Protein AF-A0A7X7KN77-F1 (afdb_monomer_lite)

Structure (mmCIF, N/CA/C/O backbone):
data_AF-A0A7X7KN77-F1
#
_entry.id   AF-A0A7X7KN77-F1
#
loop_
_atom_site.group_PDB
_atom_site.id
_atom_site.type_symbol
_atom_site.label_atom_id
_atom_site.label_alt_id
_atom_site.label_comp_id
_atom_site.label_asym_id
_atom_site.label_entity_id
_atom_site.label_seq_id
_atom_site.pdbx_PDB_ins_code
_atom_site.Cartn_x
_atom_site.Cartn_y
_atom_site.Cartn_z
_atom_site.occupancy
_atom_site.B_iso_or_equiv
_atom_site.auth_seq_id
_atom_site.auth_comp_id
_atom_site.auth_asym_id
_atom_site.auth_atom_id
_atom_site.pdbx_PDB_mod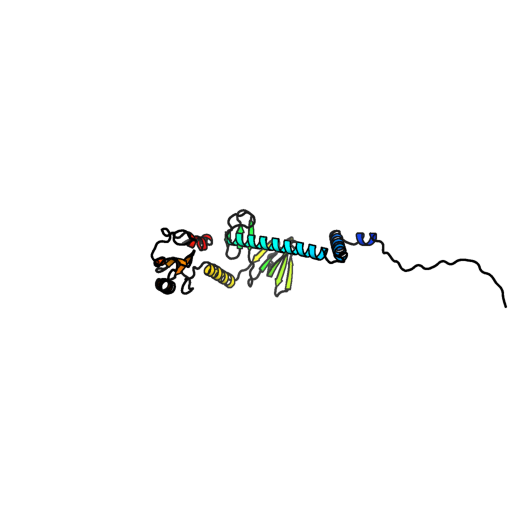el_num
ATOM 1 N N . MET A 1 1 ? 106.756 -1.615 -16.050 1.00 37.00 1 MET A N 1
ATOM 2 C CA . MET A 1 1 ? 107.136 -0.661 -17.110 1.00 37.00 1 MET A CA 1
ATOM 3 C C . MET A 1 1 ? 106.065 0.402 -17.181 1.00 37.00 1 MET A C 1
ATOM 5 O O . MET A 1 1 ? 104.907 0.064 -17.364 1.00 37.00 1 MET A O 1
ATOM 9 N N . ALA A 1 2 ? 106.474 1.634 -16.900 1.00 33.59 2 ALA A N 1
ATOM 10 C CA . ALA A 1 2 ? 105.649 2.830 -16.855 1.00 33.59 2 ALA A CA 1
ATOM 11 C C . ALA A 1 2 ? 105.108 3.244 -18.239 1.00 33.59 2 ALA A C 1
ATOM 13 O O . ALA A 1 2 ? 105.471 2.639 -19.246 1.00 33.59 2 ALA A O 1
ATOM 14 N N . TRP A 1 3 ? 104.377 4.365 -18.207 1.00 29.20 3 TRP A N 1
ATOM 15 C CA . TRP A 1 3 ? 103.927 5.262 -19.282 1.00 29.20 3 TRP A CA 1
ATOM 16 C C . TRP A 1 3 ? 102.464 5.073 -19.736 1.00 29.20 3 TRP A C 1
ATOM 18 O O . TRP A 1 3 ? 102.099 3.984 -20.147 1.00 29.20 3 TRP A O 1
ATOM 28 N N . LEU A 1 4 ? 101.575 6.077 -19.792 1.00 36.56 4 LEU A N 1
ATOM 29 C CA . LEU A 1 4 ? 101.423 7.394 -19.143 1.00 36.56 4 LEU A CA 1
ATOM 30 C C . LEU A 1 4 ? 100.133 8.061 -19.697 1.00 36.56 4 LEU A C 1
ATOM 32 O O . LEU A 1 4 ? 99.814 7.882 -20.866 1.00 36.56 4 LEU A O 1
ATOM 36 N N . PHE A 1 5 ? 99.493 8.884 -18.855 1.00 34.81 5 PHE A N 1
ATOM 37 C CA . PHE A 1 5 ? 98.587 10.021 -19.139 1.00 34.81 5 PHE A CA 1
ATOM 38 C C . PHE A 1 5 ? 97.126 9.817 -19.613 1.00 34.81 5 PHE A C 1
ATOM 40 O O . PHE A 1 5 ? 96.828 9.681 -20.793 1.00 34.81 5 PHE A O 1
ATOM 47 N N . ASP A 1 6 ? 96.209 9.918 -18.637 1.00 38.00 6 ASP A N 1
ATOM 48 C CA . ASP A 1 6 ? 95.211 11.000 -18.452 1.00 38.00 6 ASP A CA 1
ATOM 49 C C . ASP A 1 6 ? 94.732 11.805 -19.678 1.00 38.00 6 ASP A C 1
ATOM 51 O O . ASP A 1 6 ? 95.556 12.420 -20.351 1.00 38.00 6 ASP A O 1
ATOM 55 N N . ARG A 1 7 ? 93.397 11.975 -19.822 1.00 33.81 7 ARG A N 1
ATOM 56 C CA . ARG A 1 7 ? 92.700 13.284 -19.671 1.00 33.81 7 ARG A CA 1
ATOM 57 C C . ARG A 1 7 ? 91.165 13.193 -19.867 1.00 33.81 7 ARG A C 1
ATOM 59 O O . ARG A 1 7 ? 90.702 13.074 -20.991 1.00 33.81 7 ARG A O 1
ATOM 66 N N . TRP A 1 8 ? 90.420 13.417 -18.768 1.00 32.88 8 TRP A N 1
ATOM 67 C CA . TRP A 1 8 ? 89.060 14.020 -18.665 1.00 32.88 8 TRP A CA 1
ATOM 68 C C . TRP A 1 8 ? 87.870 13.209 -19.240 1.00 32.88 8 TRP A C 1
ATOM 70 O O . TRP A 1 8 ? 87.896 12.796 -20.383 1.00 32.88 8 TRP A O 1
ATOM 80 N N . LYS A 1 9 ? 86.722 12.977 -18.581 1.00 34.19 9 LYS A N 1
ATOM 81 C CA . LYS A 1 9 ? 85.958 13.706 -17.546 1.00 34.19 9 LYS A CA 1
ATOM 82 C C . LYS A 1 9 ? 84.867 12.734 -17.014 1.00 34.19 9 LYS A C 1
ATOM 84 O O . LYS A 1 9 ? 84.177 12.125 -17.824 1.00 34.19 9 LYS A O 1
ATOM 89 N N . LYS A 1 10 ? 84.662 12.608 -15.695 1.00 42.12 10 LYS A N 1
ATOM 90 C CA . LYS A 1 10 ? 83.375 12.156 -15.099 1.00 42.12 10 LYS A CA 1
ATOM 91 C C . LYS A 1 10 ? 82.563 13.406 -14.722 1.00 42.12 10 LYS A C 1
ATOM 93 O O . LYS A 1 10 ? 83.178 14.414 -14.368 1.00 42.12 10 LYS A O 1
ATOM 98 N N . PRO A 1 11 ? 81.225 13.379 -14.824 1.00 39.81 11 PRO A N 1
ATOM 99 C CA . PRO A 1 11 ? 80.391 13.131 -13.632 1.00 39.81 11 PRO A CA 1
ATOM 100 C C . PRO A 1 11 ? 79.219 12.169 -13.947 1.00 39.81 11 PRO A C 1
ATOM 102 O O . PRO A 1 11 ? 78.725 12.152 -15.063 1.00 39.81 11 PRO A O 1
ATOM 105 N N . ARG A 1 12 ? 78.895 11.177 -13.109 1.00 35.22 12 ARG A N 1
ATOM 106 C CA . ARG A 1 12 ? 78.210 11.194 -11.795 1.00 35.22 12 ARG A CA 1
ATOM 107 C C . ARG A 1 12 ? 76.695 10.963 -11.967 1.00 35.22 12 ARG A C 1
ATOM 109 O O . ARG A 1 12 ? 76.025 11.762 -12.599 1.00 35.22 12 ARG A O 1
ATOM 116 N N . GLU A 1 13 ? 76.265 9.820 -11.429 1.00 46.78 13 GLU A N 1
ATOM 117 C CA . GLU A 1 13 ? 74.949 9.444 -10.877 1.00 46.78 13 GLU A CA 1
ATOM 118 C C . GLU A 1 13 ? 73.700 10.165 -11.411 1.00 46.78 13 GLU A C 1
ATOM 120 O O . GLU A 1 13 ? 73.467 11.331 -11.110 1.00 46.78 13 GLU A O 1
ATOM 125 N N . ALA A 1 14 ? 72.824 9.408 -12.079 1.00 34.56 14 ALA A N 1
ATOM 126 C CA . ALA A 1 14 ? 71.401 9.720 -12.162 1.00 34.56 14 ALA A CA 1
ATOM 127 C C . ALA A 1 14 ? 70.627 8.562 -11.518 1.00 34.56 14 ALA A C 1
ATOM 129 O O . ALA A 1 14 ? 70.593 7.451 -12.048 1.00 34.56 14 ALA A O 1
ATOM 130 N N . GLY A 1 15 ? 70.081 8.827 -10.330 1.00 34.38 15 GLY A N 1
ATOM 131 C CA . GLY A 1 15 ? 69.060 7.996 -9.712 1.00 34.38 15 GLY A CA 1
ATOM 132 C C . GLY A 1 15 ? 67.776 8.029 -10.538 1.00 34.38 15 GLY A C 1
ATOM 133 O O . GLY A 1 15 ? 67.456 9.029 -11.178 1.00 34.38 15 GLY A O 1
ATOM 134 N N . LEU A 1 16 ? 67.062 6.909 -10.520 1.00 36.31 16 LEU A N 1
ATOM 135 C CA . LEU A 1 16 ? 65.734 6.752 -11.096 1.00 36.31 16 LEU A CA 1
ATOM 136 C C . LEU A 1 16 ? 64.728 7.563 -10.268 1.00 36.31 16 LEU A C 1
ATOM 138 O O . LEU A 1 16 ? 64.146 7.058 -9.313 1.00 36.31 16 LEU A O 1
ATOM 142 N N . GLY A 1 17 ? 64.569 8.837 -10.614 1.00 43.59 17 GLY A N 1
ATOM 143 C CA . GLY A 1 17 ? 63.339 9.583 -10.386 1.00 43.59 17 GLY A CA 1
ATOM 144 C C . GLY A 1 17 ? 62.584 9.611 -11.705 1.00 43.59 17 GLY A C 1
ATOM 145 O O . GLY A 1 17 ? 62.929 10.392 -12.587 1.00 43.59 17 GLY A O 1
ATOM 146 N N . GLU A 1 18 ? 61.613 8.719 -11.872 1.00 38.59 18 GLU A N 1
ATOM 147 C CA . GLU A 1 18 ? 60.711 8.743 -13.022 1.00 38.59 18 GLU A CA 1
ATOM 148 C C . GLU A 1 18 ? 59.384 9.354 -12.558 1.00 38.59 18 GLU A C 1
ATOM 150 O O . GLU A 1 18 ? 58.452 8.666 -12.150 1.00 38.59 18 GLU A O 1
ATOM 155 N N . GLU A 1 19 ? 59.333 10.687 -12.555 1.00 46.34 19 GLU A N 1
ATOM 156 C CA . GLU A 1 19 ? 58.078 11.433 -12.527 1.00 46.34 19 GLU A CA 1
ATOM 157 C C . GLU A 1 19 ? 57.385 11.226 -13.879 1.00 46.34 19 GLU A C 1
ATOM 159 O O . GLU A 1 19 ? 57.775 11.792 -14.902 1.00 46.34 19 GLU A O 1
ATOM 164 N N . THR A 1 20 ? 56.356 10.380 -13.916 1.00 41.91 20 THR A N 1
ATOM 165 C CA . THR A 1 20 ? 55.447 10.329 -15.066 1.00 41.91 20 THR A CA 1
ATOM 166 C C . THR A 1 20 ? 54.684 11.652 -15.170 1.00 41.91 20 THR A C 1
ATOM 168 O O . THR A 1 20 ? 54.076 12.063 -14.181 1.00 41.91 20 THR A O 1
ATOM 171 N N . PRO A 1 21 ? 54.648 12.310 -16.341 1.00 43.12 21 PRO A N 1
ATOM 172 C CA . PRO A 1 21 ? 54.032 13.620 -16.466 1.00 43.12 21 PRO A CA 1
ATOM 173 C C . PRO A 1 21 ? 52.498 13.490 -16.453 1.00 43.12 21 PRO A C 1
ATOM 175 O O . PRO A 1 21 ? 51.908 12.697 -17.193 1.00 43.12 21 PRO A O 1
ATOM 178 N N . GLU A 1 22 ? 51.843 14.335 -15.656 1.00 50.25 22 GLU A N 1
ATOM 179 C CA . GLU A 1 22 ? 50.387 14.402 -15.456 1.00 50.25 22 GLU A CA 1
ATOM 180 C C . GLU A 1 22 ? 49.476 14.609 -16.699 1.00 50.25 22 GLU A C 1
ATOM 182 O O . GLU A 1 22 ? 48.318 14.188 -16.636 1.00 50.25 22 GLU A O 1
ATOM 187 N N . PRO A 1 23 ? 49.886 15.174 -17.861 1.00 49.12 23 PRO A N 1
ATOM 188 C CA . PRO A 1 23 ? 48.928 15.557 -18.904 1.00 49.12 23 PRO A CA 1
ATOM 189 C C . PRO A 1 23 ? 48.456 14.406 -19.814 1.00 49.12 23 PRO A C 1
ATOM 191 O O . PRO A 1 23 ? 47.700 14.649 -20.756 1.00 49.12 23 PRO A O 1
ATOM 194 N N . LEU A 1 24 ? 48.888 13.161 -19.576 1.00 47.41 24 LEU A N 1
ATOM 195 C CA . LEU A 1 24 ? 48.435 11.987 -20.342 1.00 47.41 24 LEU A CA 1
ATOM 196 C C . LEU A 1 24 ? 47.264 11.239 -19.682 1.00 47.41 24 LEU A C 1
ATOM 198 O O . LEU A 1 24 ? 46.484 10.604 -20.391 1.00 47.41 24 LEU A O 1
ATOM 202 N N . ARG A 1 25 ? 47.081 11.348 -18.358 1.00 50.94 25 ARG A N 1
ATOM 203 C CA . ARG A 1 25 ? 45.941 10.728 -17.649 1.00 50.94 25 ARG A CA 1
ATOM 204 C C . ARG A 1 25 ? 44.617 11.457 -17.913 1.00 50.94 25 ARG A C 1
ATOM 206 O O . ARG A 1 25 ? 43.581 10.810 -18.032 1.00 50.94 25 ARG A O 1
ATOM 213 N N . SER A 1 26 ? 44.657 12.777 -18.106 1.00 53.94 26 SER A N 1
ATOM 214 C CA . SER A 1 26 ? 43.479 13.635 -18.325 1.00 53.94 26 SE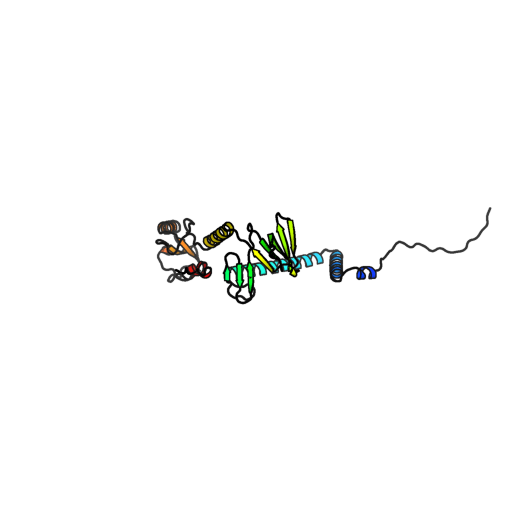R A CA 1
ATOM 215 C C . SER A 1 26 ? 42.845 13.539 -19.721 1.00 53.94 26 SER A C 1
ATOM 217 O O . SER A 1 26 ? 41.819 14.161 -19.972 1.00 53.94 26 SER A O 1
ATOM 219 N N . LYS A 1 27 ? 43.425 12.773 -20.655 1.00 57.22 27 LYS A N 1
ATOM 220 C CA . LYS A 1 27 ? 42.881 12.608 -22.020 1.00 57.22 27 LYS A CA 1
ATOM 221 C C . LYS A 1 27 ? 42.183 11.271 -22.273 1.00 57.22 27 LYS A C 1
ATOM 223 O O . LYS A 1 27 ? 41.617 11.096 -23.347 1.00 57.22 27 LYS A O 1
ATOM 228 N N . LEU A 1 28 ? 42.234 10.332 -21.326 1.00 61.88 28 LEU A N 1
ATOM 229 C CA . LEU A 1 28 ? 41.722 8.964 -21.506 1.00 61.88 28 LEU A CA 1
ATOM 230 C C . LEU A 1 28 ? 40.429 8.671 -20.733 1.00 61.88 28 LEU A C 1
ATOM 232 O O . LEU A 1 28 ? 39.739 7.708 -21.055 1.00 61.88 28 LEU A O 1
ATOM 236 N N . LEU A 1 29 ? 40.100 9.487 -19.734 1.00 60.88 29 LEU A N 1
ATOM 237 C CA . LEU A 1 29 ? 38.934 9.303 -18.870 1.00 60.88 29 LEU A CA 1
ATOM 238 C C . LEU A 1 29 ? 37.792 10.228 -19.310 1.00 60.88 29 LEU A C 1
ATOM 240 O O . LEU A 1 29 ? 38.051 11.383 -19.652 1.00 60.88 29 LEU A O 1
ATOM 244 N N . GLN A 1 30 ? 36.548 9.741 -19.288 1.00 74.81 30 GLN A N 1
ATOM 245 C CA . GLN A 1 30 ? 35.358 10.595 -19.438 1.00 74.81 30 GLN A CA 1
ATOM 246 C C . GLN A 1 30 ? 35.255 11.576 -18.258 1.00 74.81 30 GLN A C 1
ATOM 248 O O . GLN A 1 30 ? 35.761 11.272 -17.182 1.00 74.81 30 GLN A O 1
ATOM 253 N N . GLU A 1 31 ? 34.606 12.732 -18.437 1.00 74.31 31 GLU A N 1
ATOM 254 C CA . GLU A 1 31 ? 34.530 13.802 -17.417 1.00 74.31 31 GLU A CA 1
ATOM 255 C C . GLU A 1 31 ? 34.076 13.279 -16.041 1.00 74.31 31 GLU A C 1
ATOM 257 O O . GLU A 1 31 ? 34.756 13.504 -15.046 1.00 74.31 31 GLU A O 1
ATOM 262 N N . GLU A 1 32 ? 33.035 12.445 -15.999 1.00 68.62 32 GLU A N 1
ATOM 263 C CA . GLU A 1 32 ? 32.534 11.816 -14.764 1.00 68.62 32 GLU A CA 1
ATOM 264 C C . GLU A 1 32 ? 33.573 10.885 -14.097 1.00 68.62 32 GLU A C 1
ATOM 266 O O . GLU A 1 32 ? 33.671 10.789 -12.876 1.00 68.62 32 GLU A O 1
ATOM 271 N N . GLN A 1 33 ? 34.419 10.217 -14.889 1.00 67.81 33 GLN A N 1
ATOM 272 C CA . GLN A 1 33 ? 35.503 9.371 -14.375 1.00 67.81 33 GLN A CA 1
ATOM 273 C C . GLN A 1 33 ? 36.697 10.195 -13.877 1.00 67.81 33 GLN A C 1
ATOM 275 O O . GLN A 1 33 ? 37.426 9.738 -13.000 1.00 67.81 33 GLN A O 1
ATOM 280 N N . GLN A 1 34 ? 36.906 11.394 -14.426 1.00 76.12 34 GLN A N 1
ATOM 281 C CA . GLN A 1 34 ? 37.927 12.327 -13.947 1.00 76.12 34 GLN A CA 1
ATOM 282 C C . GLN A 1 34 ? 37.516 12.958 -12.621 1.00 76.12 34 GLN A C 1
ATOM 284 O O . GLN A 1 34 ? 38.350 13.058 -11.726 1.00 76.12 34 GLN A O 1
ATOM 289 N N . GLU A 1 35 ? 36.243 13.323 -12.477 1.00 75.75 35 GLU A N 1
ATOM 290 C CA . GLU A 1 35 ? 35.687 13.821 -11.217 1.00 75.75 35 GLU A CA 1
ATOM 291 C C . GLU A 1 35 ? 35.785 12.763 -10.112 1.00 75.75 35 GLU A C 1
ATOM 293 O O . GLU A 1 35 ? 36.280 13.056 -9.025 1.00 75.75 35 GLU A O 1
ATOM 298 N N . ASN A 1 36 ? 35.425 11.509 -10.411 1.00 74.56 36 ASN A N 1
ATOM 299 C CA . ASN A 1 36 ? 35.570 10.403 -9.460 1.00 74.56 36 ASN A CA 1
ATOM 300 C C . ASN A 1 36 ? 37.036 10.153 -9.074 1.00 74.56 36 ASN A C 1
ATOM 302 O O . ASN A 1 36 ? 37.337 10.009 -7.895 1.00 74.56 36 ASN A O 1
ATOM 306 N N . LEU A 1 37 ? 37.966 10.177 -10.038 1.00 73.62 37 LEU A N 1
ATOM 307 C CA . LEU A 1 37 ? 39.398 10.035 -9.753 1.00 73.62 37 LEU A CA 1
ATOM 308 C C . LEU A 1 37 ? 39.918 11.173 -8.860 1.00 73.62 37 LEU A C 1
ATOM 310 O O . LEU A 1 37 ? 40.726 10.935 -7.968 1.00 73.62 37 LEU A O 1
ATOM 314 N N . GLN A 1 38 ? 39.474 12.410 -9.096 1.00 73.94 38 GLN A N 1
ATOM 315 C CA . GLN A 1 38 ? 39.854 13.558 -8.271 1.00 73.94 38 GLN A CA 1
ATOM 316 C C . GLN A 1 38 ? 39.308 13.438 -6.849 1.00 73.94 38 GLN A C 1
ATOM 318 O O . GLN A 1 38 ? 40.029 13.748 -5.904 1.00 73.94 38 GLN A O 1
ATOM 323 N N . LEU A 1 39 ? 38.072 12.960 -6.689 1.00 70.12 39 LEU A N 1
ATOM 324 C CA . LEU A 1 39 ? 37.483 12.669 -5.382 1.00 70.12 39 LEU A CA 1
ATOM 325 C C . LEU A 1 39 ? 38.254 11.560 -4.656 1.00 70.12 39 LEU A C 1
ATOM 327 O O . LEU A 1 39 ? 38.575 11.721 -3.481 1.00 70.12 39 LEU A O 1
ATOM 331 N N . ASP A 1 40 ? 38.616 10.485 -5.355 1.00 69.94 40 ASP A N 1
ATOM 332 C CA . ASP A 1 40 ? 39.386 9.375 -4.789 1.00 69.94 40 ASP A CA 1
ATOM 333 C C . ASP A 1 40 ? 40.794 9.818 -4.362 1.00 69.94 40 ASP A C 1
ATOM 335 O O . ASP A 1 40 ? 41.231 9.503 -3.257 1.00 69.94 40 ASP A O 1
ATOM 339 N N . ILE A 1 41 ? 41.497 10.601 -5.191 1.00 71.81 41 ILE A N 1
ATOM 340 C CA . ILE A 1 41 ? 42.804 11.186 -4.841 1.00 71.81 41 ILE A CA 1
ATOM 341 C C . ILE A 1 41 ? 42.662 12.112 -3.628 1.00 71.81 41 ILE A C 1
ATOM 343 O O . ILE A 1 41 ? 43.431 12.008 -2.677 1.00 71.81 41 ILE A O 1
ATOM 347 N N . PHE A 1 42 ? 41.637 12.965 -3.617 1.00 69.12 42 PHE A N 1
ATOM 348 C CA . PHE A 1 42 ? 41.370 13.896 -2.523 1.00 69.12 42 PHE A CA 1
ATOM 349 C C . PHE A 1 42 ? 41.087 13.197 -1.181 1.00 69.12 42 PHE A C 1
ATOM 351 O O . PHE A 1 42 ? 41.428 13.735 -0.125 1.00 69.12 42 PHE A O 1
ATOM 358 N N . VAL A 1 43 ? 40.470 12.012 -1.211 1.00 67.12 43 VAL A N 1
ATOM 359 C CA . VAL A 1 43 ? 40.233 11.173 -0.026 1.00 67.12 43 VAL A CA 1
ATOM 360 C C . VAL A 1 43 ? 41.508 10.439 0.401 1.00 67.12 43 VAL A C 1
ATOM 362 O O . VAL A 1 43 ? 41.793 10.376 1.592 1.00 67.12 43 VAL A O 1
ATOM 365 N N . LEU A 1 44 ? 42.300 9.923 -0.544 1.00 67.19 44 LEU A N 1
ATOM 366 C CA . LEU A 1 44 ? 43.539 9.185 -0.256 1.00 67.19 44 LEU A CA 1
ATOM 367 C C . LEU A 1 44 ? 44.694 10.074 0.243 1.00 67.19 44 LEU A C 1
ATOM 369 O O . LEU A 1 44 ? 45.591 9.573 0.916 1.00 67.19 44 LEU A O 1
ATOM 373 N N . GLU A 1 45 ? 44.676 11.377 -0.052 1.00 71.44 45 GLU A N 1
ATOM 374 C CA . GLU A 1 45 ? 45.634 12.372 0.465 1.00 71.44 45 GLU A CA 1
ATOM 375 C C . GLU A 1 45 ? 45.379 12.782 1.936 1.00 71.44 45 GLU A C 1
ATOM 377 O O . GLU A 1 45 ? 46.095 13.620 2.489 1.00 71.44 45 GLU A O 1
ATOM 382 N N . ASP A 1 46 ? 44.354 12.230 2.592 1.00 70.31 46 ASP A N 1
ATOM 383 C CA . ASP A 1 46 ? 44.010 12.523 3.988 1.00 70.31 46 ASP A CA 1
ATOM 384 C C . ASP A 1 46 ? 44.828 11.668 4.977 1.00 70.31 46 ASP A C 1
ATOM 386 O O . ASP A 1 46 ? 44.357 10.646 5.470 1.00 70.31 46 ASP A O 1
ATOM 390 N N . GLU A 1 47 ? 46.054 12.100 5.303 1.00 64.75 47 GLU A N 1
ATOM 391 C CA . GLU A 1 47 ? 46.968 11.368 6.209 1.00 64.75 47 GLU A CA 1
ATOM 392 C C . GLU A 1 47 ? 46.396 11.100 7.622 1.00 64.75 47 GLU A C 1
ATOM 394 O O . GLU A 1 47 ? 46.764 10.107 8.248 1.00 64.75 47 GLU A O 1
ATOM 399 N N . ASP A 1 48 ? 45.471 11.937 8.114 1.00 71.69 48 ASP A N 1
ATOM 400 C CA . ASP A 1 48 ? 44.893 11.841 9.468 1.00 71.69 48 ASP A CA 1
ATOM 401 C C . ASP A 1 48 ? 43.467 11.235 9.503 1.00 71.69 48 ASP A C 1
ATOM 403 O O . ASP A 1 48 ? 42.853 11.153 10.572 1.00 71.69 48 ASP A O 1
ATOM 407 N N . GLY A 1 49 ? 42.883 10.863 8.353 1.00 69.25 49 GLY A N 1
ATOM 408 C CA . GLY A 1 49 ? 41.509 10.327 8.244 1.00 69.25 49 GLY A CA 1
ATOM 409 C C . GLY A 1 49 ? 40.391 11.296 8.679 1.00 69.25 49 GLY A C 1
ATOM 410 O O . GLY A 1 49 ? 39.225 10.920 8.842 1.00 69.25 49 GLY A O 1
ATOM 411 N N . SER A 1 50 ? 40.733 12.564 8.917 1.00 75.25 50 SER A N 1
ATOM 412 C CA . SER A 1 50 ? 39.828 13.589 9.444 1.00 75.25 50 SER A CA 1
ATOM 413 C C . SER A 1 50 ? 38.776 14.048 8.427 1.00 75.25 50 SER A C 1
ATOM 415 O O . SER A 1 50 ? 37.677 14.472 8.803 1.00 75.25 50 SER A O 1
ATOM 417 N N . ARG A 1 51 ? 39.097 13.983 7.134 1.00 68.31 51 ARG A N 1
ATOM 418 C CA . ARG A 1 51 ? 38.225 14.329 6.008 1.00 68.31 51 ARG A CA 1
ATOM 419 C C . ARG A 1 51 ? 37.337 13.154 5.644 1.00 68.31 51 ARG A C 1
ATOM 421 O O . ARG A 1 51 ? 36.144 13.380 5.449 1.00 68.31 51 ARG A O 1
ATOM 428 N N . GLU A 1 52 ? 37.862 11.930 5.664 1.00 71.06 52 GLU A N 1
ATOM 429 C CA . GLU A 1 52 ? 37.049 10.715 5.524 1.00 71.06 52 GLU A CA 1
ATOM 430 C C . GLU A 1 52 ? 35.954 10.674 6.604 1.00 71.06 52 GLU A C 1
ATOM 432 O O . GLU A 1 52 ? 34.772 10.537 6.290 1.00 71.06 52 GLU A O 1
ATOM 437 N N . GLN A 1 53 ? 36.300 10.953 7.868 1.00 74.50 53 GLN A N 1
ATOM 438 C CA . GLN A 1 53 ? 35.319 11.058 8.957 1.00 74.50 53 GLN A CA 1
ATOM 439 C C . GLN A 1 53 ? 34.297 12.187 8.755 1.00 74.50 53 GLN A C 1
ATOM 441 O O . GLN A 1 53 ? 33.128 12.038 9.117 1.00 74.50 53 GLN A O 1
ATOM 446 N N . ARG A 1 54 ? 34.700 13.332 8.185 1.00 76.94 54 ARG A N 1
ATOM 447 C CA . ARG A 1 54 ? 33.763 14.425 7.868 1.00 76.94 54 ARG A CA 1
ATOM 448 C C . ARG A 1 54 ? 32.800 14.033 6.752 1.00 76.94 54 ARG A C 1
ATOM 450 O O . ARG A 1 54 ? 31.613 14.312 6.890 1.00 76.94 54 ARG A O 1
ATOM 457 N N . LEU A 1 55 ? 33.283 13.389 5.691 1.00 75.44 55 LEU A N 1
ATOM 458 C CA . LEU A 1 55 ? 32.457 12.904 4.583 1.00 75.44 55 LEU A CA 1
ATOM 459 C C . LEU A 1 55 ? 31.498 11.808 5.047 1.00 75.44 55 LEU A C 1
ATOM 461 O O . LEU A 1 55 ? 30.307 11.901 4.766 1.00 75.44 55 LEU A O 1
ATOM 465 N N . ALA A 1 56 ? 31.975 10.853 5.847 1.00 75.56 56 ALA A N 1
ATOM 466 C CA . ALA A 1 56 ? 31.132 9.841 6.476 1.00 75.56 56 ALA A CA 1
ATOM 467 C C . ALA A 1 56 ? 30.029 10.485 7.329 1.00 75.56 56 ALA A C 1
ATOM 469 O O . ALA A 1 56 ? 28.864 10.120 7.214 1.00 75.56 56 ALA A O 1
ATOM 470 N N . ARG A 1 57 ? 30.355 11.520 8.114 1.00 80.94 57 ARG A N 1
ATOM 471 C CA . ARG A 1 57 ? 29.370 12.247 8.930 1.00 80.94 57 ARG A CA 1
ATOM 472 C C . ARG A 1 57 ? 28.349 13.025 8.097 1.00 80.94 57 ARG A C 1
ATOM 474 O O . ARG A 1 57 ? 27.193 13.136 8.501 1.00 80.94 57 ARG A O 1
ATOM 481 N N . VAL A 1 58 ? 28.762 13.596 6.964 1.00 84.12 58 VAL A N 1
ATOM 482 C CA . VAL A 1 58 ? 27.845 14.263 6.025 1.00 84.12 58 VAL A CA 1
ATOM 483 C C . VAL A 1 58 ? 26.930 13.232 5.371 1.00 84.12 58 VAL A C 1
ATOM 485 O O . VAL A 1 58 ? 25.717 13.420 5.401 1.00 84.12 58 VAL A O 1
ATOM 488 N N . ALA A 1 59 ? 27.477 12.113 4.892 1.00 79.31 59 ALA A N 1
ATOM 489 C CA . ALA A 1 59 ? 26.707 11.016 4.318 1.00 79.31 59 ALA A CA 1
ATOM 490 C C . ALA A 1 59 ? 25.711 10.424 5.330 1.00 79.31 59 ALA A C 1
ATOM 492 O O . ALA A 1 59 ? 24.536 10.264 5.014 1.00 79.31 59 ALA A O 1
ATOM 493 N N . GLU A 1 60 ? 26.125 10.178 6.577 1.00 81.69 60 GLU A N 1
ATOM 494 C CA . GLU A 1 60 ? 25.230 9.734 7.655 1.00 81.69 60 GLU A CA 1
ATOM 495 C C . GLU A 1 60 ? 24.095 10.731 7.901 1.00 81.69 60 GLU A C 1
ATOM 497 O O . GLU A 1 60 ? 22.942 10.332 8.067 1.00 81.69 60 GLU A O 1
ATOM 502 N N . LYS A 1 61 ? 24.399 12.033 7.897 1.00 85.62 61 LYS A N 1
ATOM 503 C CA . LYS A 1 61 ? 23.394 13.082 8.079 1.00 85.62 61 LYS A CA 1
ATOM 504 C C . LYS A 1 61 ? 22.414 13.144 6.905 1.00 85.62 61 LYS A C 1
ATOM 506 O O . LYS A 1 61 ? 21.221 13.337 7.125 1.00 85.62 61 LYS A O 1
ATOM 511 N N . GLU A 1 62 ? 22.887 12.964 5.676 1.00 85.19 62 GLU A N 1
ATOM 512 C CA . GLU A 1 62 ? 22.031 12.892 4.489 1.00 85.19 62 GLU A CA 1
ATOM 513 C C . GLU A 1 62 ? 21.145 11.645 4.503 1.00 85.19 62 GLU A C 1
ATOM 515 O O . GLU A 1 62 ? 19.948 11.745 4.239 1.00 85.19 62 GLU A O 1
ATOM 520 N N . VAL A 1 63 ? 21.689 10.492 4.902 1.00 81.88 63 VAL A N 1
ATOM 521 C CA . VAL A 1 63 ? 20.923 9.252 5.084 1.00 81.88 63 VAL A CA 1
ATOM 522 C C . VAL A 1 63 ? 19.852 9.431 6.158 1.00 81.88 63 VAL A C 1
ATOM 524 O O . VAL A 1 63 ? 18.701 9.056 5.936 1.00 81.88 63 VAL A O 1
ATOM 527 N N . GLN A 1 64 ? 20.191 10.044 7.296 1.00 84.00 64 GLN A N 1
ATOM 528 C CA . GLN A 1 64 ? 19.222 10.355 8.349 1.00 84.00 64 GLN A CA 1
ATOM 529 C C . GLN A 1 64 ? 18.128 11.299 7.842 1.00 84.00 64 GLN A C 1
ATOM 531 O O . GLN A 1 64 ? 16.949 11.006 8.022 1.00 84.00 64 GLN A O 1
ATOM 536 N N . SER A 1 65 ? 18.489 12.375 7.139 1.00 83.00 65 SER A N 1
ATOM 537 C CA . SER A 1 65 ? 17.519 13.314 6.562 1.00 83.00 65 SER A CA 1
ATOM 538 C C . SER A 1 65 ? 16.597 12.637 5.543 1.00 83.00 65 SER A C 1
ATOM 540 O O . SER A 1 65 ? 15.383 12.835 5.569 1.00 83.00 65 SER A O 1
ATOM 542 N N . ALA A 1 66 ? 17.147 11.800 4.661 1.00 80.06 66 ALA A N 1
ATOM 543 C CA . ALA A 1 66 ? 16.372 11.052 3.678 1.00 80.06 66 ALA A CA 1
ATOM 544 C C . ALA A 1 66 ? 15.446 10.018 4.342 1.00 80.06 66 ALA A C 1
ATOM 546 O O . ALA A 1 66 ? 14.310 9.818 3.895 1.00 80.06 66 ALA A O 1
ATOM 547 N N . ALA A 1 67 ? 15.900 9.383 5.425 1.00 80.62 67 ALA A N 1
ATOM 548 C CA . ALA A 1 67 ? 15.092 8.465 6.219 1.00 80.62 67 ALA A CA 1
ATOM 549 C C . ALA A 1 67 ? 13.943 9.200 6.924 1.00 80.62 67 ALA A C 1
ATOM 551 O O . ALA A 1 67 ? 12.795 8.761 6.836 1.00 80.62 67 ALA A O 1
ATOM 552 N N . GLU A 1 68 ? 14.213 10.343 7.555 1.00 83.44 68 GLU A N 1
ATOM 553 C CA . GLU A 1 68 ? 13.189 11.188 8.174 1.00 83.44 68 GLU A CA 1
ATOM 554 C C . GLU A 1 68 ? 12.132 11.630 7.161 1.00 83.44 68 GLU A C 1
ATOM 556 O O . GLU A 1 68 ? 10.933 11.527 7.427 1.00 83.44 68 GLU A O 1
ATOM 561 N N . ASP A 1 69 ? 12.547 12.072 5.976 1.00 83.31 69 ASP A N 1
ATOM 562 C CA . ASP A 1 69 ? 11.618 12.495 4.930 1.00 83.31 69 ASP A CA 1
ATOM 563 C C . ASP A 1 69 ? 10.812 11.329 4.360 1.00 83.31 69 ASP A C 1
ATOM 565 O O . ASP A 1 69 ? 9.624 11.480 4.061 1.00 83.31 69 ASP A O 1
ATOM 569 N N . SER A 1 70 ? 11.405 10.140 4.276 1.00 80.94 70 SER A N 1
ATOM 570 C CA . SER A 1 70 ? 10.684 8.920 3.906 1.00 80.94 70 SER A CA 1
ATOM 571 C C . SER A 1 70 ? 9.630 8.558 4.956 1.00 80.94 70 SER A C 1
ATOM 573 O O . SER A 1 70 ? 8.488 8.257 4.607 1.00 80.94 70 SER A O 1
ATOM 575 N N . ILE A 1 71 ? 9.960 8.670 6.247 1.00 80.69 71 ILE A N 1
ATOM 576 C CA . ILE A 1 71 ? 9.019 8.430 7.351 1.00 80.69 71 ILE A CA 1
ATOM 577 C C . ILE A 1 71 ? 7.877 9.451 7.324 1.00 80.69 71 ILE A C 1
ATOM 579 O O . ILE A 1 71 ? 6.713 9.064 7.450 1.00 80.69 71 ILE A O 1
ATOM 583 N N . LYS A 1 72 ? 8.178 10.739 7.110 1.00 78.19 72 LYS A N 1
ATOM 584 C CA . LYS A 1 72 ? 7.156 11.789 6.966 1.00 78.19 72 LYS A CA 1
ATOM 585 C C . LYS A 1 72 ? 6.209 11.468 5.814 1.00 78.19 72 LYS A C 1
ATOM 587 O O . LYS A 1 72 ? 4.996 11.489 6.007 1.00 78.19 72 LYS A O 1
ATOM 592 N N . LYS A 1 73 ? 6.736 11.101 4.641 1.00 81.62 73 LYS A N 1
ATOM 593 C CA . LYS A 1 73 ? 5.918 10.718 3.477 1.00 81.62 73 LYS A CA 1
ATOM 594 C C . LYS A 1 73 ? 5.019 9.522 3.784 1.00 81.62 73 LYS A C 1
ATOM 596 O O . LYS A 1 73 ? 3.825 9.584 3.507 1.00 81.62 73 LYS A O 1
ATOM 601 N N . LEU A 1 74 ? 5.551 8.480 4.425 1.00 79.12 74 LEU A N 1
ATOM 602 C CA . LEU A 1 74 ? 4.758 7.322 4.852 1.00 79.12 74 LEU A CA 1
ATOM 603 C C . LEU A 1 74 ? 3.650 7.712 5.836 1.00 79.12 74 LEU A C 1
ATOM 605 O O . LEU A 1 74 ? 2.547 7.175 5.764 1.00 79.12 74 LEU A O 1
ATOM 609 N N . HIS A 1 75 ? 3.915 8.645 6.750 1.00 72.06 75 HIS A N 1
ATOM 610 C CA . HIS A 1 75 ? 2.910 9.135 7.689 1.00 72.06 75 HIS A CA 1
ATOM 611 C C . HIS A 1 75 ? 1.785 9.904 6.981 1.00 72.06 75 HIS A C 1
ATOM 613 O O . HIS A 1 75 ? 0.612 9.652 7.246 1.00 72.06 75 HIS A O 1
ATOM 619 N N . VAL A 1 76 ? 2.133 10.771 6.027 1.00 74.25 76 VAL A N 1
ATOM 620 C CA . VAL A 1 76 ? 1.172 11.528 5.208 1.00 74.25 76 VAL A CA 1
ATOM 621 C C . VAL A 1 76 ? 0.300 10.582 4.369 1.00 74.25 76 VAL A C 1
ATOM 623 O O . VAL A 1 76 ? -0.920 10.737 4.340 1.00 74.25 76 VAL A O 1
ATOM 626 N N . ILE A 1 77 ? 0.889 9.531 3.786 1.00 76.25 77 ILE A N 1
ATOM 627 C CA . ILE A 1 77 ? 0.143 8.491 3.057 1.00 76.25 77 ILE A CA 1
ATOM 628 C C . ILE A 1 77 ? -0.802 7.726 3.995 1.00 76.25 77 ILE A C 1
ATOM 630 O O . ILE A 1 77 ? -1.962 7.510 3.646 1.00 76.25 77 ILE A O 1
ATOM 634 N N . LYS A 1 78 ? -0.354 7.365 5.210 1.00 71.06 78 LYS A N 1
ATOM 635 C CA . LYS A 1 78 ? -1.206 6.722 6.233 1.00 71.06 78 LYS A CA 1
ATOM 636 C C . LYS A 1 78 ? -2.391 7.593 6.654 1.00 71.06 78 LYS A C 1
ATOM 638 O O . LYS A 1 78 ? -3.426 7.055 7.023 1.00 71.06 78 LYS A O 1
ATOM 643 N N . MET A 1 79 ? -2.252 8.915 6.578 1.00 69.56 79 MET A N 1
ATOM 644 C CA . MET A 1 79 ? -3.339 9.873 6.802 1.00 69.56 79 MET A CA 1
ATOM 645 C C . MET A 1 79 ? -4.257 10.057 5.579 1.00 69.56 79 MET A C 1
ATOM 647 O O . MET A 1 79 ? -5.136 10.915 5.609 1.00 69.56 79 MET A O 1
ATOM 651 N N . GLY A 1 80 ? -4.052 9.303 4.491 1.00 76.38 80 GLY A N 1
ATOM 652 C CA . GLY A 1 80 ? -4.849 9.410 3.265 1.00 76.38 80 GLY A CA 1
ATOM 653 C C . GLY A 1 80 ? -4.539 10.662 2.440 1.00 76.38 80 GLY A C 1
ATOM 654 O O . GLY A 1 80 ? -5.397 11.157 1.709 1.00 76.38 80 GLY A O 1
ATOM 655 N N . ARG A 1 81 ? -3.330 11.223 2.572 1.00 80.50 81 ARG A N 1
ATOM 656 C CA . ARG A 1 81 ? -2.920 12.472 1.917 1.00 80.50 81 ARG A CA 1
ATOM 657 C C . ARG A 1 81 ? -1.743 12.241 0.975 1.00 80.50 81 ARG A C 1
ATOM 659 O O . ARG A 1 81 ? -0.883 11.398 1.215 1.00 80.50 81 ARG A O 1
ATOM 666 N N . CYS A 1 82 ? -1.700 13.000 -0.113 1.00 84.31 82 CYS A N 1
ATOM 667 C CA . CYS A 1 82 ? -0.644 12.903 -1.107 1.00 84.31 82 CYS A CA 1
ATOM 668 C C . CYS A 1 82 ? 0.664 13.480 -0.543 1.00 84.31 82 CYS A C 1
ATOM 670 O O . CYS A 1 82 ? 0.664 14.632 -0.102 1.00 84.31 82 CYS A O 1
ATOM 672 N N . PRO A 1 83 ? 1.795 12.755 -0.622 1.00 88.12 83 PRO A N 1
ATOM 673 C CA . PRO A 1 83 ? 3.080 13.241 -0.118 1.00 88.12 83 PRO A CA 1
ATOM 674 C C . PRO A 1 83 ? 3.650 14.420 -0.923 1.00 88.12 83 PRO A C 1
ATOM 676 O O . PRO A 1 83 ? 4.583 15.068 -0.462 1.00 88.12 83 PRO A O 1
ATOM 679 N N . VAL A 1 84 ? 3.122 14.679 -2.126 1.00 87.75 84 VAL A N 1
ATOM 680 C CA . VAL A 1 84 ? 3.592 15.748 -3.021 1.00 87.75 84 VAL A CA 1
ATOM 681 C C . VAL A 1 84 ? 2.743 17.011 -2.888 1.00 87.75 84 VAL A C 1
ATOM 683 O O . VAL A 1 84 ? 3.289 18.095 -2.722 1.00 87.75 84 VAL A O 1
ATOM 686 N N . CYS A 1 85 ? 1.414 16.891 -2.964 1.00 88.00 85 CYS A N 1
ATOM 687 C CA . CYS A 1 85 ? 0.514 18.053 -3.015 1.00 88.00 85 CYS A CA 1
ATOM 688 C C . CYS A 1 85 ? -0.426 18.190 -1.807 1.00 88.00 85 CYS A C 1
ATOM 690 O O . CYS A 1 85 ? -1.158 19.170 -1.718 1.00 88.00 85 CYS A O 1
ATOM 692 N N . GLY A 1 86 ? -0.455 17.213 -0.894 1.00 82.75 86 GLY A N 1
ATOM 693 C CA . GLY A 1 86 ? -1.332 17.233 0.280 1.00 82.75 86 GLY A CA 1
ATOM 694 C C . GLY A 1 86 ? -2.821 16.997 -0.001 1.00 82.75 86 GLY A C 1
ATOM 695 O O . GLY A 1 86 ? -3.607 16.974 0.941 1.00 82.75 86 GLY A O 1
ATOM 696 N N . ALA A 1 87 ? -3.236 16.789 -1.256 1.00 80.06 87 ALA A N 1
ATOM 697 C CA . ALA A 1 87 ? -4.615 16.423 -1.590 1.00 80.06 87 ALA A CA 1
ATOM 698 C C . ALA A 1 87 ? -4.982 15.017 -1.075 1.00 80.06 87 ALA A C 1
ATOM 700 O O . ALA A 1 87 ? -4.114 14.250 -0.657 1.00 80.06 87 ALA A O 1
ATOM 701 N N . HIS A 1 88 ? -6.269 14.665 -1.093 1.00 79.50 88 HIS A N 1
ATOM 702 C CA . HIS A 1 88 ? -6.724 13.329 -0.699 1.00 79.50 88 HIS A CA 1
ATOM 703 C C . HIS A 1 88 ? -6.198 12.248 -1.661 1.00 79.50 88 HIS A C 1
ATOM 705 O O . HIS A 1 88 ? -6.111 12.474 -2.871 1.00 79.50 88 HIS A O 1
ATOM 711 N N . LEU A 1 89 ? -5.832 11.087 -1.116 1.00 83.31 89 LEU A N 1
ATOM 712 C CA . LEU A 1 89 ? -5.456 9.905 -1.886 1.00 83.31 89 LEU A CA 1
ATOM 713 C C . LEU A 1 89 ? -6.648 8.970 -2.028 1.00 83.31 89 LEU A C 1
ATOM 715 O O . LEU A 1 89 ? -7.244 8.554 -1.036 1.00 83.31 89 LEU A O 1
ATOM 719 N N . SER A 1 90 ? -6.938 8.583 -3.261 1.00 79.81 90 SER A N 1
ATOM 720 C CA . SER A 1 90 ? -7.848 7.485 -3.548 1.00 79.81 90 SER A CA 1
ATOM 721 C C . SER A 1 90 ? -7.084 6.181 -3.341 1.00 79.81 90 SER A C 1
ATOM 723 O O . SER A 1 90 ? -6.113 5.890 -4.043 1.00 79.81 90 SER A O 1
ATOM 725 N N . GLN A 1 91 ? -7.470 5.434 -2.308 1.00 78.38 91 GLN A N 1
ATOM 726 C CA . GLN A 1 91 ? -6.861 4.153 -1.968 1.00 78.38 91 GLN A CA 1
ATOM 727 C C . GLN A 1 91 ? -7.670 3.006 -2.579 1.00 78.38 91 GLN A C 1
ATOM 729 O O . GLN A 1 91 ? -8.881 2.895 -2.395 1.00 78.38 91 GLN A O 1
ATOM 734 N N . HIS A 1 92 ? -6.974 2.143 -3.301 1.00 83.81 92 HIS A N 1
ATOM 735 C CA . HIS A 1 92 ? -7.444 0.889 -3.871 1.00 83.81 92 HIS A CA 1
ATOM 736 C C . HIS A 1 92 ? -6.732 -0.279 -3.174 1.00 83.81 92 HIS A C 1
ATOM 738 O O . HIS A 1 92 ? -5.756 -0.081 -2.452 1.00 83.81 92 HIS A O 1
ATOM 744 N N . LEU A 1 93 ? -7.180 -1.515 -3.418 1.00 81.44 93 LEU A N 1
ATOM 745 C CA . LEU A 1 93 ? -6.661 -2.704 -2.723 1.00 81.44 93 LEU A CA 1
ATOM 746 C C . LEU A 1 93 ? -5.130 -2.875 -2.834 1.00 81.44 93 LEU A C 1
ATOM 748 O O . LEU A 1 93 ? -4.483 -3.316 -1.885 1.00 81.44 93 LEU A O 1
ATOM 752 N N . PHE A 1 94 ? -4.570 -2.501 -3.989 1.00 84.12 94 PHE A N 1
ATOM 753 C CA . PHE A 1 94 ? -3.147 -2.638 -4.319 1.00 84.12 94 PHE A CA 1
ATOM 754 C C . PHE A 1 94 ? -2.501 -1.335 -4.804 1.00 84.12 94 PHE A C 1
ATOM 756 O O . PHE A 1 94 ? -1.369 -1.362 -5.274 1.00 84.12 94 PHE A O 1
ATOM 763 N N . ALA A 1 95 ? -3.205 -0.201 -4.749 1.00 87.25 95 ALA A N 1
ATOM 764 C CA . ALA A 1 95 ? -2.696 1.058 -5.289 1.00 87.25 95 ALA A CA 1
ATOM 765 C C . ALA A 1 95 ? -3.224 2.266 -4.517 1.00 87.25 95 ALA A C 1
ATOM 767 O O . ALA A 1 95 ? -4.363 2.276 -4.069 1.00 87.25 95 ALA A O 1
ATOM 768 N N . SER A 1 96 ? -2.417 3.312 -4.405 1.00 86.06 96 SER A N 1
ATOM 769 C CA . SER A 1 96 ? -2.822 4.634 -3.932 1.00 86.06 96 SER A CA 1
ATOM 770 C C . SER A 1 96 ? -2.576 5.640 -5.040 1.00 86.06 96 SER A C 1
ATOM 772 O O . SER A 1 96 ? -1.473 5.696 -5.576 1.00 86.06 96 SER A O 1
ATOM 774 N N . ILE A 1 97 ? -3.590 6.431 -5.389 1.00 88.06 97 ILE A N 1
ATOM 775 C CA . ILE A 1 97 ? -3.526 7.378 -6.506 1.00 88.06 97 ILE A CA 1
ATOM 776 C C . ILE A 1 97 ? -4.010 8.750 -6.036 1.00 88.06 97 ILE A C 1
ATOM 778 O O . ILE A 1 97 ? -5.054 8.883 -5.399 1.00 88.06 97 ILE A O 1
ATOM 782 N N . CYS A 1 98 ? -3.245 9.792 -6.352 1.00 88.38 98 CYS A N 1
ATOM 783 C CA . CYS A 1 98 ? -3.659 11.174 -6.167 1.00 88.38 98 CYS A CA 1
ATOM 784 C C . CYS A 1 98 ? -4.342 11.693 -7.433 1.00 88.38 98 CYS A C 1
ATOM 786 O O . CYS A 1 98 ? -3.692 11.883 -8.459 1.00 88.38 98 CYS A O 1
ATOM 788 N N . GLU A 1 99 ? -5.631 12.004 -7.340 1.00 89.00 99 GLU A N 1
ATOM 789 C CA . GLU A 1 99 ? -6.418 12.525 -8.468 1.00 89.00 99 GLU A CA 1
ATOM 790 C C . GLU A 1 99 ? -6.002 13.943 -8.889 1.00 89.00 99 GLU A C 1
ATOM 792 O O . GLU A 1 99 ? -6.249 14.354 -10.018 1.00 89.00 99 GLU A O 1
ATOM 797 N N . THR A 1 100 ? -5.347 14.697 -8.001 1.00 88.12 100 THR A N 1
ATOM 798 C CA . THR A 1 100 ? -4.945 16.084 -8.273 1.00 88.12 100 THR A CA 1
ATOM 799 C C . THR A 1 100 ? -3.622 16.180 -9.029 1.00 88.12 100 THR A C 1
ATOM 801 O O . THR A 1 100 ? -3.518 16.962 -9.969 1.00 88.12 100 THR A O 1
ATOM 804 N N . CYS A 1 101 ? -2.596 15.424 -8.622 1.00 90.44 101 CYS A N 1
ATOM 805 C CA . CYS A 1 101 ? -1.249 15.537 -9.199 1.00 90.44 101 CYS A CA 1
ATOM 806 C C . CYS A 1 101 ? -0.760 14.277 -9.926 1.00 90.44 101 CYS A C 1
ATOM 808 O O . CYS A 1 101 ? 0.343 14.284 -10.466 1.00 90.44 101 CYS A O 1
ATOM 810 N N . GLY A 1 102 ? -1.539 13.191 -9.929 1.00 87.44 102 GLY A N 1
ATOM 811 C CA . GLY A 1 102 ? -1.184 11.939 -10.604 1.00 87.44 102 GLY A CA 1
ATOM 812 C C . GLY A 1 102 ? -0.103 11.112 -9.901 1.00 87.44 102 GLY A C 1
ATOM 813 O O . GLY A 1 102 ? 0.327 10.088 -10.440 1.00 87.44 102 GLY A O 1
ATOM 814 N N . TRP A 1 103 ? 0.341 11.523 -8.706 1.00 90.81 103 TRP A N 1
ATOM 815 C CA . TRP A 1 103 ? 1.211 10.688 -7.879 1.00 90.81 103 TRP A CA 1
ATOM 816 C C . TRP A 1 103 ? 0.528 9.350 -7.610 1.00 90.81 103 TRP A C 1
ATOM 818 O O . TRP A 1 103 ? -0.653 9.318 -7.261 1.00 90.81 103 TRP A O 1
ATOM 828 N N . HIS A 1 104 ? 1.273 8.265 -7.759 1.00 89.38 104 HIS A N 1
ATOM 829 C CA . HIS A 1 104 ? 0.771 6.928 -7.523 1.00 89.38 104 HIS A CA 1
ATOM 830 C C . HIS A 1 104 ? 1.843 6.051 -6.892 1.00 89.38 104 HIS A C 1
ATOM 832 O O . HIS A 1 104 ? 3.038 6.235 -7.124 1.00 89.38 104 HIS A O 1
ATOM 838 N N . ASP A 1 105 ? 1.377 5.085 -6.120 1.00 87.44 105 ASP A N 1
ATOM 839 C CA . ASP A 1 105 ? 2.167 3.999 -5.564 1.00 87.44 105 ASP A CA 1
ATOM 840 C C . ASP A 1 105 ? 1.326 2.728 -5.661 1.00 87.44 105 ASP A C 1
ATOM 842 O O . ASP A 1 105 ? 0.128 2.764 -5.369 1.00 87.44 105 ASP A O 1
ATOM 846 N N . TYR A 1 106 ? 1.903 1.632 -6.141 1.00 88.69 106 TYR A N 1
ATOM 847 C CA . TYR A 1 106 ? 1.168 0.387 -6.342 1.00 88.69 106 TYR A CA 1
ATOM 848 C C . TYR A 1 106 ? 2.049 -0.837 -6.134 1.00 88.69 106 TYR A C 1
ATOM 850 O O . TYR A 1 106 ? 3.255 -0.824 -6.377 1.00 88.69 106 TYR A O 1
ATOM 858 N N . GLU A 1 107 ? 1.412 -1.911 -5.686 1.00 86.31 107 GLU A N 1
ATOM 859 C CA . GLU A 1 107 ? 2.030 -3.218 -5.527 1.00 86.31 107 GLU A CA 1
ATOM 860 C C . GLU A 1 107 ? 1.924 -4.015 -6.836 1.00 86.31 107 GLU A C 1
ATOM 862 O O . GLU A 1 107 ? 1.000 -3.826 -7.627 1.00 86.31 107 GLU A O 1
ATOM 867 N N . VAL A 1 108 ? 2.876 -4.920 -7.058 1.00 88.06 108 VAL A N 1
ATOM 868 C CA . VAL A 1 108 ? 2.844 -5.898 -8.157 1.00 88.06 108 VAL A CA 1
ATOM 869 C C . VAL A 1 108 ? 2.505 -7.290 -7.605 1.00 88.06 108 VAL A C 1
ATOM 871 O O . VAL A 1 108 ? 2.828 -7.553 -6.439 1.00 88.06 108 VAL A O 1
ATOM 874 N N . PRO A 1 109 ? 1.890 -8.183 -8.405 1.00 87.75 109 PRO A N 1
ATOM 875 C CA . PRO A 1 109 ? 1.616 -9.558 -7.994 1.00 87.75 109 PRO A CA 1
ATOM 876 C C . PRO A 1 109 ? 2.886 -10.268 -7.515 1.00 87.75 109 PRO A C 1
ATOM 878 O O . PRO A 1 109 ? 3.982 -10.050 -8.040 1.00 87.75 109 PRO A O 1
ATOM 881 N N . ARG A 1 110 ? 2.747 -11.107 -6.490 1.00 85.75 110 ARG A N 1
ATOM 882 C CA . ARG A 1 110 ? 3.838 -11.915 -5.931 1.00 85.75 110 ARG A CA 1
ATOM 883 C C . ARG A 1 110 ? 3.893 -13.294 -6.563 1.00 85.75 110 ARG A C 1
ATOM 885 O O . ARG A 1 110 ? 4.996 -13.796 -6.771 1.00 85.75 110 ARG A O 1
ATOM 892 N N . THR A 1 111 ? 2.730 -13.897 -6.787 1.00 85.56 111 THR A N 1
ATOM 893 C CA . THR A 1 111 ? 2.578 -15.233 -7.380 1.00 85.56 111 THR A CA 1
ATOM 894 C C . THR A 1 111 ? 1.942 -15.178 -8.761 1.00 85.56 111 THR A C 1
ATOM 896 O O . THR A 1 111 ? 2.227 -16.038 -9.590 1.00 85.56 111 THR A O 1
ATOM 899 N N . GLY A 1 112 ? 1.095 -14.182 -9.019 1.00 88.00 112 GLY A N 1
ATOM 900 C CA . GLY A 1 112 ? 0.481 -13.988 -10.324 1.00 88.00 112 GLY A CA 1
ATOM 901 C C . GLY A 1 112 ? 1.482 -13.602 -11.425 1.00 88.00 112 GLY A C 1
ATOM 902 O O . GLY A 1 112 ? 2.457 -12.899 -11.149 1.00 88.00 112 GLY A O 1
ATOM 903 N N . PRO A 1 113 ? 1.268 -14.046 -12.679 1.00 92.81 113 PRO A N 1
ATOM 904 C CA . PRO A 1 113 ? 2.185 -13.753 -13.769 1.00 92.81 113 PRO A CA 1
ATOM 905 C C . PRO A 1 113 ? 2.085 -12.295 -14.231 1.00 92.81 113 PRO A C 1
ATOM 907 O O . PRO A 1 113 ? 1.050 -11.627 -14.141 1.00 92.81 113 PRO A O 1
ATOM 910 N N . VAL A 1 114 ? 3.176 -11.820 -14.819 1.00 94.12 114 VAL A N 1
ATOM 911 C CA . VAL A 1 114 ? 3.263 -10.542 -15.517 1.00 94.12 114 VAL A CA 1
ATOM 912 C C . VAL A 1 114 ? 3.339 -10.793 -17.016 1.00 94.12 114 VAL A C 1
ATOM 914 O O . VAL A 1 114 ? 4.122 -11.617 -17.488 1.00 94.12 114 VAL A O 1
ATOM 917 N N . ARG A 1 115 ? 2.534 -10.053 -17.777 1.00 94.88 115 ARG A N 1
ATOM 918 C CA . ARG A 1 115 ? 2.423 -10.172 -19.232 1.00 94.88 115 ARG A CA 1
ATOM 919 C C . ARG A 1 115 ? 2.792 -8.855 -19.894 1.00 94.88 115 ARG A C 1
ATOM 921 O O . ARG A 1 115 ? 2.124 -7.843 -19.702 1.00 94.88 115 ARG A O 1
ATOM 928 N N . VAL A 1 116 ? 3.863 -8.861 -20.678 1.00 95.44 116 VAL A N 1
ATOM 929 C CA . VAL A 1 116 ? 4.299 -7.690 -21.444 1.00 95.44 116 VAL A CA 1
ATOM 930 C C . VAL A 1 116 ? 3.827 -7.832 -22.883 1.00 95.44 116 VAL A C 1
ATOM 932 O O . VAL A 1 116 ? 4.240 -8.752 -23.592 1.00 95.44 116 VAL A O 1
ATOM 935 N N . HIS A 1 117 ? 2.958 -6.914 -23.302 1.00 95.12 117 HIS A N 1
ATOM 936 C CA . HIS A 1 117 ? 2.354 -6.897 -24.633 1.00 95.12 117 HIS A CA 1
ATOM 937 C C . HIS A 1 117 ? 3.239 -6.105 -25.595 1.00 95.12 117 HIS A C 1
ATOM 939 O O . HIS A 1 117 ? 3.577 -4.947 -25.326 1.00 95.12 117 HIS A O 1
ATOM 945 N N . LEU A 1 118 ? 3.664 -6.738 -26.690 1.00 93.81 118 LEU A N 1
ATOM 946 C CA . LEU A 1 118 ? 4.601 -6.140 -27.637 1.00 93.81 118 LEU A CA 1
ATOM 947 C C . LEU A 1 118 ? 3.900 -5.205 -28.627 1.00 93.81 118 LEU A C 1
ATOM 949 O O . LEU A 1 118 ? 2.793 -5.459 -29.090 1.00 93.81 118 LEU A O 1
ATOM 953 N N . ARG A 1 119 ? 4.594 -4.135 -29.014 1.00 86.94 119 ARG A N 1
ATOM 954 C CA . ARG A 1 119 ? 4.098 -3.177 -29.998 1.00 86.94 119 ARG A CA 1
ATOM 955 C C . ARG A 1 119 ? 4.168 -3.814 -31.386 1.00 86.94 119 ARG A C 1
ATOM 957 O O . ARG A 1 119 ? 5.238 -4.242 -31.815 1.00 86.94 119 ARG A O 1
ATOM 964 N N . HIS A 1 120 ? 3.040 -3.851 -32.092 1.00 83.06 120 HIS A N 1
ATOM 965 C CA . HIS A 1 120 ? 2.875 -4.399 -33.454 1.00 83.06 120 HIS A CA 1
ATOM 966 C C . HIS A 1 120 ? 2.727 -5.922 -33.597 1.00 83.06 120 HIS A C 1
ATOM 968 O O . HIS A 1 120 ? 2.653 -6.406 -34.730 1.00 83.06 120 HIS A O 1
ATOM 974 N N . ASN A 1 121 ? 2.645 -6.695 -32.513 1.00 80.38 121 ASN A N 1
ATOM 975 C CA . ASN A 1 121 ? 2.185 -8.081 -32.607 1.00 80.38 121 ASN A CA 1
ATOM 976 C C . ASN A 1 121 ? 1.349 -8.476 -31.383 1.00 80.38 121 ASN A C 1
ATOM 978 O O . ASN A 1 121 ? 1.532 -7.933 -30.304 1.00 80.38 121 ASN A O 1
ATOM 982 N N . ASP A 1 122 ? 0.482 -9.475 -31.541 1.00 83.88 122 ASP A N 1
ATOM 983 C CA . ASP A 1 122 ? -0.285 -10.052 -30.424 1.00 83.88 122 ASP A CA 1
ATOM 984 C C . ASP A 1 122 ? 0.547 -11.054 -29.599 1.00 83.88 122 ASP A C 1
ATOM 986 O O . ASP A 1 122 ? 0.010 -11.949 -28.944 1.00 83.88 122 ASP A O 1
ATOM 990 N N . ARG A 1 123 ? 1.884 -10.980 -29.659 1.00 89.62 123 ARG A N 1
ATOM 991 C CA . ARG A 1 123 ? 2.740 -11.828 -28.830 1.00 89.62 123 ARG A CA 1
ATOM 992 C C . ARG A 1 123 ? 2.931 -11.168 -27.480 1.00 89.62 123 ARG A C 1
ATOM 994 O O . ARG A 1 123 ? 3.228 -9.981 -27.356 1.00 89.62 123 ARG A O 1
ATOM 1001 N N . VAL A 1 124 ? 2.845 -12.015 -26.471 1.00 93.88 124 VAL A N 1
ATOM 1002 C CA . VAL A 1 124 ? 3.012 -11.641 -25.079 1.00 93.88 124 VAL A CA 1
ATOM 1003 C C . VAL A 1 124 ? 4.271 -12.310 -24.561 1.00 93.88 124 VAL A C 1
ATOM 1005 O O . VAL A 1 124 ? 4.479 -13.508 -24.762 1.00 93.88 124 VAL A O 1
ATOM 1008 N N . VAL A 1 125 ? 5.117 -11.529 -23.899 1.00 93.75 125 VAL A N 1
ATOM 1009 C CA . VAL A 1 125 ? 6.228 -12.063 -23.115 1.00 93.75 125 VAL A CA 1
ATOM 1010 C C . VAL A 1 125 ? 5.744 -12.192 -21.682 1.00 93.75 125 VAL A C 1
ATOM 1012 O O . VAL A 1 125 ? 5.460 -11.195 -21.023 1.00 93.75 125 VAL A O 1
ATOM 1015 N N . GLU A 1 126 ? 5.616 -13.426 -21.217 1.00 94.94 126 GLU A N 1
ATOM 1016 C CA . GLU A 1 126 ? 5.163 -13.729 -19.864 1.00 94.94 126 GLU A CA 1
ATOM 1017 C C . GLU A 1 126 ? 6.363 -14.002 -18.946 1.00 94.94 126 GLU A C 1
ATOM 1019 O O . GLU A 1 126 ? 7.362 -14.595 -19.361 1.00 94.94 126 GLU A O 1
ATOM 1024 N N . GLY A 1 127 ? 6.257 -13.579 -17.693 1.00 93.56 127 GLY A N 1
ATOM 1025 C CA . GLY A 1 127 ? 7.226 -13.833 -16.631 1.00 93.56 127 GLY A CA 1
ATOM 1026 C C . GLY A 1 127 ? 6.566 -13.758 -15.260 1.00 93.56 127 GLY A C 1
ATOM 1027 O O . GLY A 1 127 ? 5.378 -13.470 -15.157 1.00 93.56 127 GLY A O 1
ATOM 1028 N N . ASP A 1 128 ? 7.342 -13.990 -14.212 1.00 92.75 128 ASP A N 1
ATOM 1029 C CA . ASP A 1 128 ? 6.879 -13.908 -12.824 1.00 92.75 128 ASP A CA 1
ATOM 1030 C C . ASP A 1 128 ? 6.925 -12.458 -12.329 1.00 92.75 128 ASP A C 1
ATOM 1032 O O . ASP A 1 128 ? 6.112 -12.031 -11.516 1.00 92.75 128 ASP A O 1
ATOM 1036 N N . ARG A 1 129 ? 7.896 -11.674 -12.821 1.00 91.62 129 ARG A N 1
ATOM 1037 C CA . ARG A 1 129 ? 8.080 -10.258 -12.472 1.00 91.62 129 ARG A CA 1
ATOM 1038 C C . ARG A 1 129 ? 8.583 -9.458 -13.660 1.00 91.62 129 ARG A C 1
ATOM 1040 O O . ARG A 1 129 ? 9.239 -9.992 -14.556 1.00 91.62 129 ARG A O 1
ATOM 1047 N N . CYS A 1 130 ? 8.352 -8.148 -13.625 1.00 93.38 130 CYS A N 1
ATOM 1048 C CA . CYS A 1 130 ? 8.996 -7.225 -14.549 1.00 93.38 130 CYS A CA 1
ATOM 1049 C C . CYS A 1 130 ? 9.548 -5.989 -13.837 1.00 93.38 130 CYS A C 1
ATOM 1051 O O . CYS A 1 130 ? 8.989 -5.538 -12.838 1.00 93.38 130 CYS A O 1
ATOM 1053 N N . TYR A 1 131 ? 10.619 -5.422 -14.386 1.00 92.31 131 TYR A N 1
ATOM 1054 C CA . TYR A 1 131 ? 11.219 -4.180 -13.909 1.00 92.31 131 TYR A CA 1
ATOM 1055 C C . TYR A 1 131 ? 11.393 -3.212 -15.070 1.00 92.31 131 TYR A C 1
ATOM 1057 O O . TYR A 1 131 ? 12.000 -3.551 -16.086 1.00 92.31 131 TYR A O 1
ATOM 1065 N N . ILE A 1 132 ? 10.890 -1.992 -14.907 1.00 91.88 132 ILE A N 1
ATOM 1066 C CA . ILE A 1 132 ? 11.121 -0.908 -15.860 1.00 91.88 132 ILE A CA 1
ATOM 1067 C C . ILE A 1 132 ? 12.309 -0.100 -15.346 1.00 91.88 132 ILE A C 1
ATOM 1069 O O . ILE A 1 132 ? 12.234 0.550 -14.304 1.00 91.88 132 ILE A O 1
ATOM 1073 N N . VAL A 1 133 ? 13.430 -0.173 -16.059 1.00 92.56 133 VAL A N 1
ATOM 1074 C CA . VAL A 1 133 ? 14.637 0.586 -15.707 1.00 92.56 133 VAL A CA 1
ATOM 1075 C C . VAL A 1 133 ? 14.517 2.043 -16.160 1.00 92.56 133 VAL A C 1
ATOM 1077 O O . VAL A 1 133 ? 13.689 2.375 -17.006 1.00 92.56 133 VAL A O 1
ATOM 1080 N N . LYS A 1 134 ? 15.387 2.926 -15.647 1.00 90.69 134 LYS A N 1
ATOM 1081 C CA . LYS A 1 134 ? 15.384 4.370 -15.973 1.00 90.69 134 LYS A CA 1
ATOM 1082 C C . LYS A 1 134 ? 15.443 4.672 -17.475 1.00 90.69 134 LYS A C 1
ATOM 1084 O O . LYS A 1 134 ? 14.908 5.681 -17.912 1.00 90.69 134 LYS A O 1
ATOM 1089 N N . THR A 1 135 ? 16.066 3.798 -18.266 1.00 88.88 135 THR A N 1
ATOM 1090 C CA . THR A 1 135 ? 16.140 3.927 -19.731 1.00 88.88 135 THR A CA 1
ATOM 1091 C C . THR A 1 135 ? 14.819 3.607 -20.441 1.00 88.88 135 THR A C 1
ATOM 1093 O O . THR A 1 135 ? 14.746 3.691 -21.661 1.00 88.88 135 THR A O 1
ATOM 1096 N N . GLY A 1 136 ? 13.781 3.202 -19.704 1.00 90.88 136 GLY A N 1
ATOM 1097 C CA . GLY A 1 136 ? 12.486 2.788 -20.237 1.00 90.88 136 GLY A CA 1
ATOM 1098 C C . GLY A 1 136 ? 12.447 1.342 -20.736 1.00 90.88 136 GLY A C 1
ATOM 1099 O O . GLY A 1 136 ? 11.389 0.886 -21.161 1.00 90.88 136 GLY A O 1
ATOM 1100 N N . ALA A 1 137 ? 13.566 0.611 -20.686 1.00 93.62 137 ALA A N 1
ATOM 1101 C CA . ALA A 1 137 ? 13.580 -0.807 -21.024 1.00 93.62 137 ALA A CA 1
ATOM 1102 C C . ALA A 1 137 ? 12.859 -1.640 -19.948 1.00 93.62 137 ALA A C 1
ATOM 1104 O O . ALA A 1 137 ? 12.983 -1.373 -18.751 1.00 93.62 137 ALA A O 1
ATOM 1105 N N . CYS A 1 138 ? 12.134 -2.668 -20.381 1.00 95.12 138 CYS A N 1
ATOM 1106 C CA . CYS A 1 138 ? 11.445 -3.617 -19.517 1.00 95.12 138 CYS A CA 1
ATOM 1107 C C . CYS A 1 138 ? 12.250 -4.920 -19.434 1.00 95.12 138 CYS A C 1
ATOM 1109 O O . CYS A 1 138 ? 12.547 -5.550 -20.451 1.00 95.12 138 CYS A O 1
ATOM 1111 N N . LEU A 1 139 ? 12.628 -5.308 -18.220 1.00 95.69 139 LEU A N 1
ATOM 1112 C CA . LEU A 1 139 ? 13.263 -6.587 -17.917 1.00 95.69 139 LEU A CA 1
ATOM 1113 C C . LEU A 1 139 ? 12.191 -7.545 -17.415 1.00 95.69 139 LEU A C 1
ATOM 1115 O O . LEU A 1 139 ? 11.539 -7.242 -16.419 1.00 95.69 139 LEU A O 1
ATOM 1119 N N . VAL A 1 140 ? 12.023 -8.683 -18.082 1.00 95.56 140 VAL A N 1
ATOM 1120 C CA . VAL A 1 140 ? 11.084 -9.736 -17.681 1.00 95.56 140 VAL A CA 1
ATOM 1121 C C . VAL A 1 140 ? 11.871 -10.871 -17.039 1.00 95.56 140 VAL A C 1
ATOM 1123 O O . VAL A 1 140 ? 12.843 -11.355 -17.625 1.00 95.56 140 VAL A O 1
ATOM 1126 N N . ILE A 1 141 ? 11.461 -11.274 -15.839 1.00 94.69 141 ILE A N 1
ATOM 1127 C CA . ILE A 1 141 ? 12.092 -12.333 -15.047 1.00 94.69 141 ILE A CA 1
ATOM 1128 C C . ILE A 1 141 ? 11.155 -13.531 -14.969 1.00 94.69 141 ILE A C 1
ATOM 1130 O O . ILE A 1 141 ? 9.958 -13.354 -14.758 1.00 94.69 141 ILE A O 1
ATOM 1134 N N . ARG A 1 142 ? 11.710 -14.733 -15.104 1.00 94.50 142 ARG A N 1
ATOM 1135 C CA . ARG A 1 142 ? 11.042 -16.005 -14.823 1.00 94.50 142 ARG A CA 1
ATOM 1136 C C . ARG A 1 142 ? 12.050 -16.965 -14.200 1.00 94.50 142 ARG A C 1
ATOM 1138 O O . ARG A 1 142 ? 13.180 -17.019 -14.685 1.00 94.50 142 ARG A O 1
ATOM 1145 N N . ASP A 1 143 ? 11.660 -17.678 -13.146 1.00 91.19 143 ASP A N 1
ATOM 1146 C CA . ASP A 1 143 ? 12.531 -18.617 -12.418 1.00 91.19 143 ASP A CA 1
ATOM 1147 C C . ASP A 1 143 ? 13.879 -17.978 -12.011 1.00 91.19 143 ASP A C 1
ATOM 1149 O O . ASP A 1 143 ? 14.950 -18.546 -12.213 1.00 91.19 143 ASP A O 1
ATOM 1153 N N . ASP A 1 144 ? 13.828 -16.739 -11.505 1.00 90.50 144 ASP A N 1
ATOM 1154 C CA . ASP A 1 144 ? 14.992 -15.913 -11.129 1.00 90.50 144 ASP A CA 1
ATOM 1155 C C . ASP A 1 144 ? 15.995 -15.602 -12.263 1.00 90.50 144 ASP A C 1
ATOM 1157 O O . ASP A 1 144 ? 17.092 -15.091 -12.021 1.00 90.50 144 ASP A O 1
ATOM 1161 N N . VAL A 1 145 ? 15.614 -15.818 -13.526 1.00 92.44 145 VAL A N 1
ATOM 1162 C CA . VAL A 1 145 ? 16.431 -15.501 -14.706 1.00 92.44 145 VAL A CA 1
ATOM 1163 C C . VAL A 1 145 ? 15.752 -14.436 -15.566 1.00 92.44 145 VAL A C 1
ATOM 1165 O O . 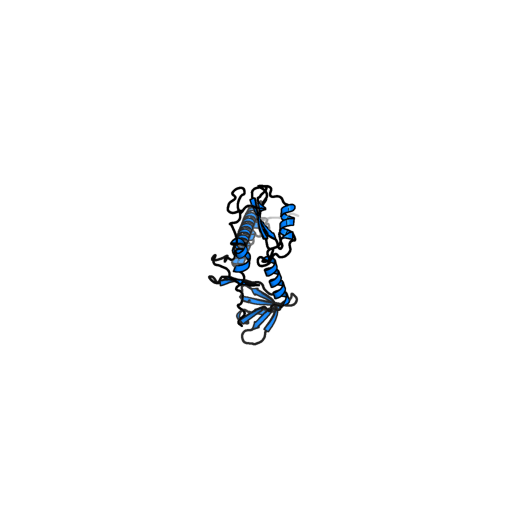VAL A 1 145 ? 14.540 -14.447 -15.779 1.00 92.44 145 VAL A O 1
ATOM 1168 N N . VAL A 1 146 ? 16.542 -13.501 -16.104 1.00 95.62 146 VAL A N 1
ATOM 1169 C CA . VAL A 1 146 ? 16.052 -12.530 -17.094 1.00 95.62 146 VAL A CA 1
ATOM 1170 C C . VAL A 1 146 ? 15.785 -13.258 -18.411 1.00 95.62 146 VAL A C 1
ATOM 1172 O O . VAL A 1 146 ? 16.714 -13.589 -19.145 1.00 95.62 146 VAL A O 1
ATOM 1175 N N . VAL A 1 147 ? 14.510 -13.484 -18.723 1.00 95.38 147 VAL A N 1
ATOM 1176 C CA . VAL A 1 147 ? 14.079 -14.168 -19.954 1.00 95.38 147 VAL A CA 1
ATOM 1177 C C . VAL A 1 147 ? 13.966 -13.225 -21.144 1.00 95.38 147 VAL A C 1
ATOM 1179 O O . VAL A 1 147 ? 14.097 -13.656 -22.288 1.00 95.38 147 VAL A O 1
ATOM 1182 N N . ALA A 1 148 ? 13.745 -11.932 -20.894 1.00 94.94 148 ALA A N 1
ATOM 1183 C CA . ALA A 1 148 ? 13.692 -10.927 -21.944 1.00 94.94 148 ALA A CA 1
ATOM 1184 C C . ALA A 1 148 ? 14.118 -9.544 -21.444 1.00 94.94 148 ALA A C 1
ATOM 1186 O O . ALA A 1 148 ? 13.792 -9.127 -20.332 1.00 94.94 148 ALA A O 1
ATOM 1187 N N . ARG A 1 149 ? 14.793 -8.800 -22.324 1.00 95.31 149 ARG A N 1
ATOM 1188 C CA . ARG A 1 149 ? 15.029 -7.360 -22.196 1.00 95.31 149 ARG A CA 1
ATOM 1189 C C . ARG A 1 149 ? 14.386 -6.667 -23.388 1.00 95.31 149 ARG A C 1
ATOM 1191 O O . ARG A 1 149 ? 14.875 -6.782 -24.508 1.00 95.31 149 ARG A O 1
ATOM 1198 N N . LEU A 1 150 ? 13.302 -5.950 -23.137 1.00 94.44 150 LEU A N 1
ATOM 1199 C CA . LEU A 1 150 ? 12.510 -5.280 -24.158 1.00 94.44 150 LEU A CA 1
ATOM 1200 C C . LEU A 1 150 ? 12.826 -3.778 -24.143 1.00 94.44 150 LEU A C 1
ATOM 1202 O O . LEU A 1 150 ? 12.713 -3.152 -23.087 1.00 94.44 150 LEU A O 1
ATOM 1206 N N . PRO A 1 151 ? 13.243 -3.175 -25.268 1.00 94.19 151 PRO A N 1
ATOM 1207 C CA . PRO A 1 151 ? 13.401 -1.726 -25.348 1.00 94.19 151 PRO A CA 1
ATOM 1208 C C . PRO A 1 151 ? 12.035 -1.028 -25.258 1.00 94.19 151 PRO A C 1
ATOM 1210 O O . PRO A 1 151 ? 10.998 -1.643 -25.517 1.00 94.19 151 PRO A O 1
ATOM 1213 N N . ARG A 1 152 ? 12.022 0.259 -24.889 1.00 93.12 152 ARG A N 1
ATOM 1214 C CA . ARG A 1 152 ? 10.785 1.023 -24.636 1.00 93.12 152 ARG A CA 1
ATOM 1215 C C . ARG A 1 152 ? 9.850 1.063 -25.846 1.00 93.12 152 ARG A C 1
ATOM 1217 O O . ARG A 1 152 ? 8.632 1.116 -25.696 1.00 93.12 152 ARG A O 1
ATOM 1224 N N . GLU A 1 153 ? 10.415 1.058 -27.043 1.00 93.00 153 GLU A N 1
ATOM 1225 C CA . GLU A 1 153 ? 9.696 1.137 -28.311 1.00 93.00 153 GLU A CA 1
ATOM 1226 C C . GLU A 1 153 ? 9.032 -0.191 -28.696 1.00 93.00 153 GLU A C 1
ATOM 1228 O O . GLU A 1 153 ? 8.143 -0.193 -29.543 1.00 93.00 153 GLU A O 1
ATOM 1233 N N . ALA A 1 154 ? 9.442 -1.306 -28.081 1.00 92.06 154 ALA A N 1
ATOM 1234 C CA . ALA A 1 154 ? 9.008 -2.650 -28.456 1.00 92.06 154 ALA A CA 1
ATOM 1235 C C . ALA A 1 154 ? 7.787 -3.165 -27.684 1.00 92.06 154 ALA A C 1
ATOM 1237 O O . ALA A 1 154 ? 7.280 -4.228 -28.031 1.00 92.06 154 ALA A O 1
ATOM 1238 N N . TYR A 1 155 ? 7.307 -2.461 -26.656 1.00 93.69 155 TYR A N 1
ATOM 1239 C CA . TYR A 1 155 ? 6.132 -2.872 -25.884 1.00 93.69 155 TYR A CA 1
ATOM 1240 C C . TYR A 1 155 ? 5.134 -1.727 -25.694 1.00 93.69 155 TYR A C 1
ATOM 1242 O O . TYR A 1 155 ? 5.500 -0.547 -25.715 1.00 93.69 155 TYR A O 1
ATOM 1250 N N . ASP A 1 156 ? 3.863 -2.079 -25.521 1.00 93.00 156 ASP A N 1
ATOM 1251 C CA . ASP A 1 156 ? 2.774 -1.118 -25.341 1.00 93.00 156 ASP A CA 1
ATOM 1252 C C . ASP A 1 156 ? 2.423 -0.949 -23.869 1.00 93.00 156 ASP A C 1
ATOM 1254 O O . ASP A 1 156 ? 2.536 0.150 -23.319 1.00 93.00 156 ASP A O 1
ATOM 1258 N N . TYR A 1 157 ? 2.059 -2.044 -23.204 1.00 92.25 157 TYR A N 1
ATOM 1259 C CA . TYR A 1 157 ? 1.697 -2.032 -21.795 1.00 92.25 157 TYR A CA 1
ATOM 1260 C C . TYR A 1 157 ? 2.099 -3.327 -21.091 1.00 92.25 157 TYR A C 1
ATOM 1262 O O . TYR A 1 157 ? 2.423 -4.344 -21.709 1.00 92.25 157 TYR A O 1
ATOM 1270 N N . VAL A 1 158 ? 2.098 -3.247 -19.764 1.00 93.69 158 VAL A N 1
ATOM 1271 C CA . VAL A 1 158 ? 2.327 -4.374 -18.868 1.00 93.69 158 VAL A CA 1
ATOM 1272 C C . VAL A 1 158 ? 1.005 -4.697 -18.192 1.00 93.69 158 VAL A C 1
ATOM 1274 O O . VAL A 1 158 ? 0.363 -3.818 -17.620 1.00 93.69 158 VAL A O 1
ATOM 1277 N N . GLU A 1 159 ? 0.601 -5.953 -18.278 1.00 94.06 159 GLU A N 1
ATOM 1278 C CA . GLU A 1 159 ? -0.558 -6.502 -17.596 1.00 94.06 159 GLU A CA 1
ATOM 1279 C C . GLU A 1 159 ? -0.088 -7.284 -16.366 1.00 94.06 159 GLU A C 1
ATOM 1281 O O . GLU A 1 159 ? 0.724 -8.208 -16.463 1.00 94.06 159 GLU A O 1
ATOM 1286 N N . TYR A 1 160 ? -0.611 -6.897 -15.206 1.00 93.62 160 TYR A N 1
ATOM 1287 C CA . TYR A 1 160 ? -0.406 -7.594 -13.943 1.00 93.62 160 TYR A CA 1
ATOM 1288 C C . TYR A 1 160 ? -1.601 -8.505 -13.687 1.00 93.62 160 TYR A C 1
ATOM 1290 O O . TYR A 1 160 ? -2.712 -8.020 -13.455 1.00 93.62 160 TYR A O 1
ATOM 1298 N N . VAL A 1 161 ? -1.383 -9.816 -13.740 1.00 93.19 161 VAL A N 1
ATOM 1299 C CA . VAL A 1 161 ? -2.443 -10.798 -13.518 1.00 93.19 161 VAL A CA 1
ATOM 1300 C C . VAL A 1 161 ? -2.435 -11.178 -12.046 1.00 93.19 161 VAL A C 1
ATOM 1302 O O . VAL A 1 161 ? -1.540 -11.878 -11.592 1.00 93.19 161 VAL A O 1
ATOM 1305 N N . TRP A 1 162 ? -3.426 -10.707 -11.296 1.00 91.19 162 TRP A N 1
ATOM 1306 C CA . TRP A 1 162 ? -3.598 -11.065 -9.889 1.00 91.19 162 TRP A CA 1
ATOM 1307 C C . TRP A 1 162 ? -4.332 -12.394 -9.763 1.00 91.19 162 TRP A C 1
ATOM 1309 O O . TRP A 1 162 ? -5.356 -12.605 -10.416 1.00 91.19 162 TRP A O 1
ATOM 1319 N N . THR A 1 163 ? -3.828 -13.279 -8.908 1.00 91.25 163 THR A N 1
ATOM 1320 C CA . THR A 1 163 ? -4.544 -14.514 -8.568 1.00 91.25 163 THR A CA 1
ATOM 1321 C C . THR A 1 163 ? -5.704 -14.218 -7.614 1.00 91.25 163 THR A C 1
ATOM 1323 O O . THR A 1 163 ? -5.635 -13.275 -6.823 1.00 91.25 163 THR A O 1
ATOM 1326 N N . GLU A 1 164 ? -6.776 -15.016 -7.669 1.00 91.25 164 GLU A N 1
ATOM 1327 C CA . GLU A 1 164 ? -7.910 -14.866 -6.741 1.00 91.25 164 GLU A CA 1
ATOM 1328 C C . GLU A 1 164 ? -7.453 -14.999 -5.280 1.00 91.25 164 GLU A C 1
ATOM 1330 O O . GLU A 1 164 ? -7.837 -14.185 -4.445 1.00 91.25 164 GLU A O 1
ATOM 1335 N N . ASP A 1 165 ? -6.527 -15.921 -5.001 1.00 89.81 165 ASP A N 1
ATOM 1336 C CA . ASP A 1 165 ? -5.948 -16.117 -3.668 1.00 89.81 165 ASP A CA 1
ATOM 1337 C C . ASP A 1 165 ? -5.237 -14.859 -3.132 1.00 89.81 165 ASP A C 1
ATOM 1339 O O . ASP A 1 165 ? -5.396 -14.503 -1.962 1.00 89.81 165 ASP A O 1
ATOM 1343 N N . GLU A 1 166 ? -4.463 -14.153 -3.966 1.00 88.19 166 GLU A N 1
ATOM 1344 C CA . GLU A 1 166 ? -3.795 -12.903 -3.567 1.00 88.19 166 GLU A CA 1
ATOM 1345 C C . GLU A 1 166 ? -4.801 -11.785 -3.288 1.00 88.19 166 GLU A C 1
ATOM 1347 O O . GLU A 1 166 ? -4.644 -11.025 -2.325 1.00 88.19 166 GLU A O 1
ATOM 1352 N N . ILE A 1 167 ? -5.839 -11.692 -4.122 1.00 89.44 167 ILE A N 1
ATOM 1353 C CA . ILE A 1 167 ? -6.929 -10.728 -3.964 1.00 89.44 167 ILE A CA 1
ATOM 1354 C C . ILE A 1 167 ? -7.656 -10.989 -2.644 1.00 89.44 167 ILE A C 1
ATOM 1356 O O . ILE A 1 167 ? -7.795 -10.069 -1.833 1.00 89.44 167 ILE A O 1
ATOM 1360 N N . ASP A 1 168 ? -8.046 -12.234 -2.384 1.00 87.75 168 ASP A N 1
ATOM 1361 C CA . ASP A 1 168 ? -8.771 -12.635 -1.180 1.00 87.75 168 ASP A CA 1
ATOM 1362 C C . ASP A 1 168 ? -7.926 -12.459 0.080 1.00 87.75 168 ASP A C 1
ATOM 1364 O O . ASP A 1 168 ? -8.396 -11.918 1.088 1.00 87.75 168 ASP A O 1
ATOM 1368 N N . GLN A 1 169 ? -6.647 -12.836 0.030 1.00 86.00 169 GLN A N 1
ATOM 1369 C CA . GLN A 1 169 ? -5.732 -12.642 1.147 1.00 86.00 169 GLN A CA 1
ATOM 1370 C C . GLN A 1 169 ? -5.559 -11.156 1.469 1.00 86.00 169 GLN A C 1
ATOM 1372 O O . GLN A 1 169 ? -5.576 -10.771 2.645 1.00 86.00 169 GLN A O 1
ATOM 1377 N N . ARG A 1 170 ? -5.415 -10.302 0.450 1.00 83.19 170 ARG A N 1
ATOM 1378 C CA . ARG A 1 170 ? -5.301 -8.855 0.651 1.00 83.19 170 ARG A CA 1
ATOM 1379 C C . ARG A 1 170 ? -6.601 -8.267 1.182 1.00 83.19 170 ARG A C 1
ATOM 1381 O O . ARG A 1 170 ? -6.554 -7.489 2.132 1.00 83.19 170 ARG A O 1
ATOM 1388 N N . HIS A 1 171 ? -7.745 -8.671 0.634 1.00 81.56 171 HIS A N 1
ATOM 1389 C CA . HIS A 1 171 ? -9.060 -8.279 1.135 1.00 81.56 171 HIS A CA 1
ATOM 1390 C C . HIS A 1 171 ? -9.218 -8.619 2.611 1.00 81.56 171 HIS A C 1
ATOM 1392 O O . HIS A 1 171 ? -9.581 -7.743 3.394 1.00 81.56 171 HIS A O 1
ATOM 1398 N N . LYS A 1 172 ? -8.877 -9.848 3.007 1.00 79.12 172 LYS A N 1
ATOM 1399 C CA . LYS A 1 172 ? -8.922 -10.271 4.404 1.00 79.12 172 LYS A CA 1
ATOM 1400 C C . LYS A 1 172 ? -8.031 -9.396 5.282 1.00 79.12 172 LYS A C 1
ATOM 1402 O O . LYS A 1 172 ? -8.501 -8.883 6.282 1.00 79.12 172 LYS A O 1
ATOM 1407 N N . GLN A 1 173 ? -6.789 -9.128 4.877 1.00 76.38 173 GLN A N 1
ATOM 1408 C CA . GLN A 1 173 ? -5.891 -8.249 5.641 1.00 76.38 173 GLN A CA 1
ATOM 1409 C C . GLN A 1 173 ? -6.422 -6.819 5.792 1.00 76.38 173 GLN A C 1
ATOM 1411 O O . GLN A 1 173 ? -6.229 -6.198 6.837 1.00 76.38 173 GLN A O 1
ATOM 1416 N N . VAL A 1 174 ? -7.033 -6.268 4.741 1.00 72.81 174 VAL A N 1
ATOM 1417 C CA . VAL A 1 174 ? -7.616 -4.921 4.770 1.00 72.81 174 VAL A CA 1
ATOM 1418 C C . VAL A 1 174 ? -8.822 -4.899 5.705 1.00 72.81 174 VAL A C 1
ATOM 1420 O O . VAL A 1 174 ? -8.898 -4.030 6.569 1.00 72.81 174 VAL A O 1
ATOM 1423 N N . VAL A 1 175 ? -9.712 -5.883 5.584 1.00 70.00 175 VAL A N 1
ATOM 1424 C CA . VAL A 1 175 ? -10.885 -6.034 6.450 1.00 70.00 175 VAL A CA 1
ATOM 1425 C C . VAL A 1 175 ? -10.466 -6.239 7.905 1.00 70.00 175 VAL A C 1
ATOM 1427 O O . VAL A 1 175 ? -10.948 -5.512 8.764 1.00 70.00 175 VAL A O 1
ATOM 1430 N N . ASP A 1 176 ? -9.520 -7.134 8.187 1.00 65.62 176 ASP A N 1
ATOM 1431 C CA . ASP A 1 176 ? -9.023 -7.410 9.541 1.00 65.62 176 ASP A CA 1
ATOM 1432 C C . ASP A 1 176 ? -8.414 -6.153 10.189 1.00 65.62 176 ASP A C 1
ATOM 1434 O O . ASP A 1 176 ? -8.601 -5.910 11.377 1.00 65.62 176 ASP A O 1
ATOM 1438 N N . ARG A 1 177 ? -7.721 -5.302 9.416 1.00 64.62 177 ARG A N 1
ATOM 1439 C CA . ARG A 1 177 ? -7.200 -4.012 9.911 1.00 64.62 177 ARG A CA 1
ATOM 1440 C C . ARG A 1 177 ? -8.287 -2.971 10.173 1.00 64.62 177 ARG A C 1
ATOM 1442 O O . ARG A 1 177 ? -8.039 -2.030 10.924 1.00 64.62 177 ARG A O 1
ATOM 1449 N N . MET A 1 178 ? -9.438 -3.101 9.523 1.00 61.16 178 MET A N 1
ATOM 1450 C CA . MET A 1 178 ? -10.585 -2.204 9.680 1.00 61.16 178 MET A CA 1
ATOM 1451 C C . MET A 1 178 ? -11.577 -2.696 10.737 1.00 61.16 178 MET A C 1
ATOM 1453 O O . MET A 1 178 ? -12.396 -1.908 11.211 1.00 61.16 178 MET A O 1
ATOM 1457 N N . GLN A 1 179 ? -11.521 -3.977 11.108 1.00 67.50 179 GLN A N 1
ATOM 1458 C CA . GLN A 1 179 ? -12.362 -4.537 12.153 1.00 67.50 179 GLN A CA 1
ATOM 1459 C C . GLN A 1 179 ? -11.987 -3.941 13.508 1.00 67.50 179 GLN A C 1
ATOM 1461 O O . GLN A 1 179 ? -10.826 -3.895 13.915 1.00 67.50 179 GLN A O 1
ATOM 1466 N N . ILE A 1 180 ? -13.008 -3.482 14.224 1.00 75.06 180 ILE A N 1
ATOM 1467 C CA . ILE A 1 180 ? -12.873 -3.054 15.609 1.00 75.06 180 ILE A CA 1
ATOM 1468 C C . ILE A 1 180 ? -12.700 -4.326 16.432 1.00 75.06 180 ILE A C 1
ATOM 1470 O O . ILE A 1 180 ? -13.541 -5.211 16.356 1.00 75.06 180 ILE A O 1
ATOM 1474 N N . SER A 1 181 ? -11.628 -4.450 17.205 1.00 81.19 181 SER A N 1
ATOM 1475 C CA . SER A 1 181 ? -11.440 -5.600 18.089 1.00 81.19 181 SER A CA 1
ATOM 1476 C C . SER A 1 181 ? -12.094 -5.365 19.451 1.00 81.19 181 SER A C 1
ATOM 1478 O O . SER A 1 181 ? -12.110 -4.250 19.983 1.00 81.19 181 SER A O 1
ATOM 1480 N N . CYS A 1 182 ? -12.645 -6.431 20.030 1.00 84.44 182 CYS A N 1
ATOM 1481 C CA . CYS A 1 182 ? -13.182 -6.424 21.381 1.00 84.44 182 CYS A CA 1
ATOM 1482 C C . CYS A 1 182 ? -12.042 -6.255 22.395 1.00 84.44 182 CYS A C 1
ATOM 1484 O O . CYS A 1 182 ? -11.109 -7.054 22.434 1.00 84.44 182 CYS A O 1
ATOM 1486 N N . GLY A 1 183 ? -12.146 -5.261 23.275 1.00 84.31 183 GLY A N 1
ATOM 1487 C CA . GLY A 1 183 ? -11.161 -4.965 24.316 1.00 84.31 183 GLY A CA 1
ATOM 1488 C C . GLY A 1 183 ? -11.062 -6.010 25.432 1.00 84.31 183 GLY A C 1
ATOM 1489 O O . GLY A 1 183 ? -10.216 -5.862 26.310 1.00 84.31 183 GLY A O 1
ATOM 1490 N N . TRP A 1 184 ? -11.917 -7.040 25.420 1.00 90.19 184 TRP A N 1
ATOM 1491 C CA . TRP A 1 184 ? -11.897 -8.140 26.388 1.00 90.19 184 TRP A CA 1
ATOM 1492 C C . TRP A 1 184 ? -11.447 -9.467 25.762 1.00 90.19 184 TRP A C 1
ATOM 1494 O O . TRP A 1 184 ? -10.429 -10.014 26.177 1.00 90.19 184 TRP A O 1
ATOM 1504 N N . CYS A 1 185 ? -12.167 -9.981 24.757 1.00 89.56 185 CYS A N 1
ATOM 1505 C CA . CYS A 1 185 ? -11.851 -11.276 24.138 1.00 89.56 185 CYS A CA 1
ATOM 1506 C C . CYS A 1 185 ? -10.943 -11.187 22.900 1.00 89.56 185 CYS A C 1
ATOM 1508 O O . CYS A 1 185 ? -10.415 -12.207 22.472 1.00 89.56 185 CYS A O 1
ATOM 1510 N N . GLY A 1 186 ? -10.749 -9.995 22.323 1.00 83.06 186 GLY A N 1
ATOM 1511 C CA . GLY A 1 186 ? -9.966 -9.797 21.099 1.00 83.06 186 GLY A CA 1
ATOM 1512 C C . GLY A 1 186 ? -10.703 -10.112 19.792 1.00 83.06 186 GLY A C 1
ATOM 1513 O O . GLY A 1 186 ? -10.189 -9.768 18.729 1.00 83.06 186 GLY A O 1
ATOM 1514 N N . ASP A 1 187 ? -11.900 -10.701 19.852 1.00 85.44 187 ASP A N 1
ATOM 1515 C CA . ASP A 1 187 ? -12.700 -11.028 18.665 1.00 85.44 187 ASP A CA 1
ATOM 1516 C C . ASP A 1 187 ? -13.212 -9.771 17.936 1.00 85.44 187 ASP A C 1
ATOM 1518 O O . ASP A 1 187 ? -13.334 -8.705 18.554 1.00 85.44 187 ASP A O 1
ATOM 1522 N N . PRO A 1 188 ? -13.570 -9.872 16.641 1.00 82.62 188 PRO A N 1
ATOM 1523 C CA . PRO A 1 188 ? -14.178 -8.771 15.902 1.00 82.62 188 PRO A CA 1
ATOM 1524 C C . PRO A 1 188 ? -15.477 -8.285 16.564 1.00 82.62 188 PRO A C 1
ATOM 1526 O O . PRO A 1 188 ? -16.399 -9.060 16.827 1.00 82.62 188 PRO A O 1
ATOM 1529 N N . ALA A 1 189 ? -15.553 -6.985 16.821 1.00 82.25 189 ALA A N 1
ATOM 1530 C CA . ALA A 1 189 ? -16.706 -6.282 17.355 1.00 82.25 189 ALA A CA 1
ATOM 1531 C C . ALA A 1 189 ? -17.392 -5.500 16.227 1.00 82.25 189 ALA A C 1
ATOM 1533 O O . ALA A 1 189 ? -16.786 -4.649 15.575 1.00 82.25 189 ALA A O 1
ATOM 1534 N N . ASP A 1 190 ? -18.668 -5.797 16.007 1.00 79.31 190 ASP A N 1
ATOM 1535 C CA . ASP A 1 190 ? -19.499 -5.144 15.000 1.00 79.31 190 ASP A CA 1
ATOM 1536 C C . ASP A 1 190 ? -20.366 -4.060 15.667 1.00 79.31 190 ASP A C 1
ATOM 1538 O O . ASP A 1 190 ? -21.168 -4.409 16.536 1.00 79.31 190 ASP A O 1
ATOM 1542 N N . PRO A 1 191 ? -20.227 -2.770 15.297 1.00 78.44 191 PRO A N 1
ATOM 1543 C CA . PRO A 1 191 ? -21.041 -1.681 15.842 1.00 78.44 191 PRO A CA 1
ATOM 1544 C C . PRO A 1 191 ? -22.544 -1.811 15.600 1.00 78.44 191 PRO A C 1
ATOM 1546 O O . PRO A 1 191 ? -23.317 -1.222 16.351 1.00 78.44 191 PRO A O 1
ATOM 1549 N N . ASP A 1 192 ? -22.954 -2.526 14.549 1.00 77.00 192 ASP A N 1
ATOM 1550 C CA . ASP A 1 192 ? -24.366 -2.680 14.182 1.00 77.00 192 ASP A CA 1
ATOM 1551 C C . ASP A 1 192 ? -25.016 -3.891 14.882 1.00 77.00 192 ASP A C 1
ATOM 1553 O O . ASP A 1 192 ? -26.228 -4.102 14.781 1.00 77.00 192 ASP A O 1
ATOM 1557 N N . LYS A 1 193 ? -24.225 -4.697 15.605 1.00 80.31 193 LYS A N 1
ATOM 1558 C CA . LYS A 1 193 ? -24.707 -5.858 16.353 1.00 80.31 193 LYS A CA 1
ATOM 1559 C C . LYS A 1 193 ? -25.250 -5.440 17.721 1.00 80.31 193 LYS A C 1
ATOM 1561 O O . LYS A 1 193 ? -24.635 -4.660 18.444 1.00 80.31 193 LYS A O 1
ATOM 1566 N N . ASP A 1 194 ? -26.380 -6.032 18.097 1.00 79.81 194 ASP A N 1
ATOM 1567 C CA . ASP A 1 194 ? -26.964 -5.847 19.426 1.00 79.81 194 ASP A CA 1
ATOM 1568 C C . ASP A 1 194 ? -26.008 -6.331 20.535 1.00 79.81 194 ASP A C 1
ATOM 1570 O O . ASP A 1 194 ? -25.337 -7.362 20.394 1.00 79.81 194 ASP A O 1
ATOM 1574 N N . GLY A 1 195 ? -25.918 -5.557 21.617 1.00 82.56 195 GLY A N 1
ATOM 1575 C CA . GLY A 1 195 ? -24.941 -5.746 22.697 1.00 82.56 195 GLY A CA 1
ATOM 1576 C C . GLY A 1 195 ? -23.527 -5.211 22.415 1.00 82.56 195 GLY A C 1
ATOM 1577 O O . GLY A 1 195 ? -22.600 -5.506 23.173 1.00 82.56 195 GLY A O 1
ATOM 1578 N N . PHE A 1 196 ? -23.317 -4.441 21.339 1.00 85.38 196 PHE A N 1
ATOM 1579 C CA . PHE A 1 196 ? -22.071 -3.695 21.146 1.00 85.38 196 PHE A CA 1
ATOM 1580 C C . P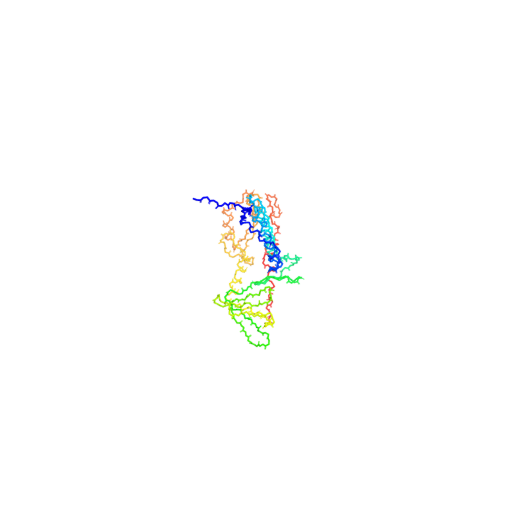HE A 1 196 ? -21.979 -2.518 22.125 1.00 85.38 196 PHE A C 1
ATOM 1582 O O . PHE A 1 196 ? -22.860 -1.659 22.171 1.00 85.38 196 PHE A O 1
ATOM 1589 N N . HIS A 1 197 ? -20.863 -2.427 22.852 1.00 84.50 197 HIS A N 1
ATOM 1590 C CA . HIS A 1 197 ? -20.584 -1.309 23.759 1.00 84.50 197 HIS A CA 1
ATOM 1591 C C . HIS A 1 197 ? -19.321 -0.578 23.340 1.00 84.50 197 HIS A C 1
ATOM 1593 O O . HIS A 1 197 ? -18.262 -1.190 23.218 1.00 84.50 197 HIS A O 1
ATOM 1599 N N . MET A 1 198 ? -19.396 0.745 23.202 1.00 83.44 198 MET A N 1
ATOM 1600 C CA . MET A 1 198 ? -18.219 1.607 23.105 1.00 83.44 198 MET A CA 1
ATOM 1601 C C . MET A 1 198 ? -18.144 2.475 24.353 1.00 83.44 198 MET A C 1
ATOM 1603 O O . MET A 1 198 ? -19.070 3.224 24.651 1.00 83.44 198 MET A O 1
ATOM 1607 N N . VAL A 1 199 ? -17.039 2.374 25.087 1.00 82.81 199 VAL A N 1
ATOM 1608 C CA . VAL A 1 199 ? -16.906 3.009 26.398 1.00 82.81 199 VAL A CA 1
ATOM 1609 C C . VAL A 1 199 ? -15.638 3.835 26.466 1.00 82.81 199 VAL A C 1
ATOM 1611 O O . VAL A 1 199 ? -14.552 3.395 26.080 1.00 82.81 199 VAL A O 1
ATOM 1614 N N . HIS A 1 200 ? -15.790 5.040 27.005 1.00 83.81 200 HIS A N 1
ATOM 1615 C CA . HIS A 1 200 ? -14.688 5.911 27.371 1.00 83.81 200 HIS A CA 1
ATOM 1616 C C . HIS A 1 200 ? -14.445 5.812 28.875 1.00 83.81 200 HIS A C 1
ATOM 1618 O O . HIS A 1 200 ? -15.251 6.293 29.668 1.00 83.81 200 HIS A O 1
ATOM 1624 N N . VAL A 1 201 ? -13.323 5.221 29.275 1.00 84.12 201 VAL A N 1
ATOM 1625 C CA . VAL A 1 201 ? -12.958 5.052 30.687 1.00 84.12 201 VAL A CA 1
ATOM 1626 C C . VAL A 1 201 ? -11.615 5.705 30.964 1.00 84.12 201 VAL A C 1
ATOM 1628 O O . VAL A 1 201 ? -10.723 5.715 30.121 1.00 84.12 201 VAL A O 1
ATOM 1631 N N . ALA A 1 202 ? -11.468 6.289 32.149 1.00 84.00 202 ALA A N 1
ATOM 1632 C CA . ALA A 1 202 ? -10.208 6.868 32.576 1.00 84.00 202 ALA A CA 1
ATOM 1633 C C . ALA A 1 202 ? -9.365 5.852 33.362 1.00 84.00 202 ALA A C 1
ATOM 1635 O O . ALA A 1 202 ? -9.742 5.430 34.463 1.00 84.00 202 ALA A O 1
ATOM 1636 N N . PHE A 1 203 ? -8.192 5.519 32.827 1.00 81.44 203 PHE A N 1
ATOM 1637 C CA . PHE A 1 203 ? -7.153 4.777 33.535 1.00 81.44 203 PHE A CA 1
ATOM 1638 C C . PHE A 1 203 ? -5.993 5.720 33.864 1.00 81.44 203 PHE A C 1
ATOM 1640 O O . PHE A 1 203 ? -5.346 6.286 32.985 1.00 81.44 203 PHE A O 1
ATOM 1647 N N . GLY A 1 204 ? -5.734 5.933 35.159 1.00 81.50 204 GLY A N 1
ATOM 1648 C CA . GLY A 1 204 ? -4.783 6.968 35.583 1.00 81.50 204 GLY A CA 1
ATOM 1649 C C . GLY A 1 204 ? -5.242 8.356 35.122 1.00 81.50 204 GLY A C 1
ATOM 1650 O O . GLY A 1 204 ? -6.423 8.634 35.122 1.00 81.50 204 GLY A O 1
ATOM 1651 N N . GLY A 1 205 ? -4.360 9.255 34.699 1.00 80.69 205 GLY A N 1
ATOM 1652 C CA . GLY A 1 205 ? -4.774 10.624 34.341 1.00 80.69 205 GLY A CA 1
ATOM 1653 C C . GLY A 1 205 ? -5.550 10.781 33.023 1.00 80.69 205 GLY A C 1
ATOM 1654 O O . GLY A 1 205 ? -5.908 11.905 32.674 1.00 80.69 205 GLY A O 1
ATOM 1655 N N . VAL A 1 206 ? -5.773 9.710 32.255 1.00 80.12 206 VAL A N 1
ATOM 1656 C CA . VAL A 1 206 ? -6.058 9.803 30.816 1.00 80.12 206 VAL A CA 1
ATOM 1657 C C . VAL A 1 206 ? -7.288 8.988 30.416 1.00 80.12 206 VAL A C 1
ATOM 1659 O O . VAL A 1 206 ? -7.515 7.897 30.931 1.00 80.12 206 VAL A O 1
ATOM 1662 N N . GLN A 1 207 ? -8.078 9.526 29.484 1.00 81.38 207 GLN A N 1
ATOM 1663 C CA . GLN A 1 207 ? -9.203 8.834 28.855 1.00 81.38 207 GLN A CA 1
ATOM 1664 C C . GLN A 1 207 ? -8.721 7.816 27.809 1.00 81.38 207 GLN A C 1
ATOM 1666 O O . GLN A 1 207 ? -7.984 8.159 26.881 1.00 81.38 207 GLN A O 1
ATOM 1671 N N . GLU A 1 208 ? -9.213 6.588 27.917 1.00 81.25 208 GLU A N 1
ATOM 1672 C CA . GLU A 1 208 ? -9.028 5.503 26.956 1.00 81.25 208 GLU A CA 1
ATOM 1673 C C . GLU A 1 208 ? -10.382 5.063 26.387 1.00 81.25 208 GLU A C 1
ATOM 1675 O O . GLU A 1 208 ? -11.434 5.324 26.978 1.00 81.25 208 GLU A O 1
ATOM 1680 N N . ARG A 1 209 ? -10.362 4.441 25.205 1.00 81.56 209 ARG A N 1
ATOM 1681 C CA . ARG A 1 209 ? -11.560 3.972 24.502 1.00 81.56 209 ARG A CA 1
ATOM 1682 C C . ARG A 1 209 ? -11.460 2.472 24.283 1.00 81.56 209 ARG A C 1
ATOM 1684 O O . ARG A 1 209 ? -10.483 2.012 23.699 1.00 81.56 209 ARG A O 1
ATOM 1691 N N . TYR A 1 210 ? -12.500 1.752 24.678 1.00 84.62 210 TYR A N 1
ATOM 1692 C CA . TYR A 1 210 ? -12.641 0.322 24.434 1.00 84.62 210 TYR A CA 1
ATOM 1693 C C . TYR A 1 210 ? -13.961 0.038 23.726 1.00 84.62 210 TYR A C 1
ATOM 1695 O O . TYR A 1 210 ? -14.953 0.733 23.948 1.00 84.62 210 TYR A O 1
ATOM 1703 N N . CYS A 1 211 ? -13.953 -0.973 22.864 1.00 86.56 211 CYS A N 1
ATOM 1704 C CA . CYS A 1 211 ? -15.144 -1.496 22.205 1.00 86.56 211 CYS A CA 1
ATOM 1705 C C . CYS A 1 211 ? -15.350 -2.943 22.655 1.00 86.56 211 CYS A C 1
ATOM 1707 O O . CYS A 1 211 ? -14.370 -3.660 22.844 1.00 86.56 211 CYS A O 1
ATOM 1709 N N . PHE A 1 212 ? -16.590 -3.384 22.823 1.00 87.81 212 PHE A N 1
ATOM 1710 C CA . PHE A 1 212 ? -16.918 -4.733 23.278 1.00 87.81 212 PHE A CA 1
ATOM 1711 C C . PHE A 1 212 ? -17.969 -5.352 22.364 1.00 87.81 212 PHE A C 1
ATOM 1713 O O . PHE A 1 212 ? -18.915 -4.686 21.960 1.00 87.81 212 PHE A O 1
ATOM 1720 N N . CYS A 1 213 ? -17.796 -6.632 22.040 1.00 89.06 213 CYS A N 1
ATOM 1721 C CA . CYS A 1 213 ? -18.657 -7.363 21.106 1.00 89.06 213 CYS A CA 1
ATOM 1722 C C . CYS A 1 213 ? -19.955 -7.915 21.730 1.00 89.06 213 CYS A C 1
ATOM 1724 O O . CYS A 1 213 ? -20.747 -8.535 21.019 1.00 89.06 213 CYS A O 1
ATOM 1726 N N . SER A 1 214 ? -20.116 -7.792 23.052 1.00 91.75 214 SER A N 1
ATOM 1727 C CA . SER A 1 214 ? -21.274 -8.269 23.818 1.00 91.75 214 SER A CA 1
ATOM 1728 C C . SER A 1 214 ? -21.344 -7.608 25.198 1.00 91.75 214 SER A C 1
ATOM 1730 O O . SER A 1 214 ? -20.312 -7.183 25.737 1.00 91.75 214 SER A O 1
ATOM 1732 N N . ASP A 1 215 ? -22.537 -7.621 25.797 1.00 92.31 215 ASP A N 1
ATOM 1733 C CA . ASP A 1 215 ? -22.790 -7.214 27.187 1.00 92.31 215 ASP A CA 1
ATOM 1734 C C . ASP A 1 215 ? -21.891 -7.971 28.176 1.00 92.31 215 ASP A C 1
ATOM 1736 O O . ASP A 1 215 ? -21.299 -7.371 29.072 1.00 92.31 215 ASP A O 1
ATOM 1740 N N . ASP A 1 216 ? -21.722 -9.283 27.974 1.00 93.06 216 ASP A N 1
ATOM 1741 C CA . ASP A 1 216 ? -20.907 -10.140 28.841 1.00 93.06 216 ASP A CA 1
ATOM 1742 C C . ASP A 1 216 ? -19.437 -9.707 28.856 1.00 93.06 216 ASP A C 1
ATOM 1744 O O . ASP A 1 216 ? -18.808 -9.645 29.915 1.00 93.06 216 ASP A O 1
ATOM 1748 N N . CYS A 1 217 ? -18.886 -9.369 27.685 1.00 90.75 217 CYS A N 1
ATOM 1749 C CA . CYS A 1 217 ? -17.515 -8.871 27.566 1.00 90.75 217 CYS A CA 1
ATOM 1750 C C . CYS A 1 217 ? -17.342 -7.515 28.257 1.00 90.75 217 CYS A C 1
ATOM 1752 O O . CYS A 1 217 ? -16.330 -7.287 28.924 1.00 90.75 217 CYS A O 1
ATOM 1754 N N . TYR A 1 218 ? -18.329 -6.629 28.118 1.00 90.31 218 TYR A N 1
ATOM 1755 C CA . TYR A 1 218 ? -18.319 -5.330 28.780 1.00 90.31 218 TYR A CA 1
ATOM 1756 C C . TYR A 1 218 ? -18.392 -5.468 30.309 1.00 90.31 218 TYR A C 1
ATOM 1758 O O . TYR A 1 218 ? -17.567 -4.898 31.029 1.00 90.31 218 TYR A O 1
ATOM 1766 N N . GLU A 1 219 ? -19.319 -6.275 30.822 1.00 90.38 219 GLU A N 1
ATOM 1767 C CA . GLU A 1 219 ? -19.491 -6.496 32.260 1.00 90.38 219 GLU A CA 1
ATOM 1768 C C . GLU A 1 219 ? -18.291 -7.218 32.887 1.00 90.38 219 GLU A C 1
ATOM 1770 O O . GLU A 1 219 ? -17.866 -6.875 33.995 1.00 90.38 219 GLU A O 1
ATOM 1775 N N . ALA A 1 220 ? -17.689 -8.180 32.179 1.00 90.19 220 ALA A N 1
ATOM 1776 C CA . ALA A 1 220 ? -16.455 -8.830 32.617 1.00 90.19 220 ALA A CA 1
ATOM 1777 C C . ALA A 1 220 ? -15.299 -7.824 32.742 1.00 90.19 220 ALA A C 1
ATOM 1779 O O . ALA A 1 220 ? -14.621 -7.782 33.775 1.00 90.19 220 ALA A O 1
ATOM 1780 N N . PHE A 1 221 ? -15.125 -6.960 31.737 1.00 88.81 221 PHE A N 1
ATOM 1781 C CA . PHE A 1 221 ? -14.115 -5.905 31.755 1.00 88.81 221 PHE A CA 1
ATOM 1782 C C . PHE A 1 221 ? -14.341 -4.918 32.908 1.00 88.81 221 PHE A C 1
ATOM 1784 O O . PHE A 1 221 ? -13.419 -4.643 33.680 1.00 88.81 221 PHE A O 1
ATOM 1791 N N . ARG A 1 222 ? -15.578 -4.431 33.080 1.00 87.50 222 ARG A N 1
ATOM 1792 C CA . ARG A 1 222 ? -15.959 -3.482 34.140 1.00 87.50 222 ARG A CA 1
ATOM 1793 C C . ARG A 1 222 ? -15.675 -4.029 35.541 1.00 87.50 222 ARG A C 1
ATOM 1795 O O . ARG A 1 222 ? -15.218 -3.279 36.403 1.00 87.50 222 ARG A O 1
ATOM 1802 N N . LYS A 1 223 ? -15.920 -5.324 35.771 1.00 87.19 223 LYS A N 1
ATOM 1803 C CA . LYS A 1 223 ? -15.657 -5.991 37.059 1.00 87.19 223 LYS A CA 1
ATOM 1804 C C . LYS A 1 223 ? -14.165 -6.149 37.344 1.00 87.19 223 LYS A C 1
ATOM 1806 O O . LYS A 1 223 ? -13.750 -5.966 38.486 1.00 87.19 223 LYS A O 1
ATOM 1811 N N . MET A 1 224 ? -13.368 -6.481 36.329 1.00 86.00 224 MET A N 1
ATOM 1812 C CA . MET A 1 224 ? -11.926 -6.699 36.492 1.00 86.00 224 MET A CA 1
ATOM 1813 C C . MET A 1 224 ? -11.119 -5.404 36.578 1.00 86.00 224 MET A C 1
ATOM 1815 O O . MET A 1 224 ? -10.111 -5.357 37.286 1.00 86.00 224 MET A O 1
ATOM 1819 N N . TYR A 1 225 ? -11.558 -4.348 35.896 1.00 82.44 225 TYR A N 1
ATOM 1820 C CA . TYR A 1 225 ? -10.814 -3.097 35.793 1.00 82.44 225 TYR A CA 1
ATOM 1821 C C . TYR A 1 225 ? -11.599 -1.919 36.382 1.00 82.44 225 TYR A C 1
ATOM 1823 O O . TYR A 1 225 ? -12.152 -1.110 35.637 1.00 82.44 225 TYR A O 1
ATOM 1831 N N . PRO A 1 226 ? -11.636 -1.747 37.717 1.00 74.56 226 PRO A N 1
ATOM 1832 C CA . PRO A 1 226 ? -12.257 -0.574 38.317 1.00 74.56 226 PRO A CA 1
ATOM 1833 C C . PRO A 1 226 ? -11.514 0.699 37.890 1.00 74.56 226 PRO A C 1
ATOM 1835 O O . PRO A 1 226 ? -10.282 0.774 37.935 1.00 74.56 226 PRO A O 1
ATOM 1838 N N . ALA A 1 227 ? -12.268 1.720 37.480 1.00 70.12 227 ALA A N 1
ATOM 1839 C CA . ALA A 1 227 ? -11.698 2.988 37.051 1.00 70.12 227 ALA A CA 1
ATOM 1840 C C . ALA A 1 227 ? -10.950 3.654 38.216 1.00 70.12 227 ALA A C 1
ATOM 1842 O O . ALA A 1 227 ? -11.514 3.908 39.282 1.00 70.12 227 ALA A O 1
ATOM 1843 N N . ARG A 1 228 ? -9.659 3.942 38.018 1.00 67.00 228 ARG A N 1
ATOM 1844 C CA . ARG A 1 228 ? -8.789 4.452 39.094 1.00 67.00 228 ARG A CA 1
ATOM 1845 C C . ARG A 1 228 ? -9.021 5.926 39.421 1.00 67.00 228 ARG A C 1
ATOM 1847 O O . ARG A 1 228 ? -8.685 6.358 40.515 1.00 67.00 228 ARG A O 1
ATOM 1854 N N . VAL A 1 229 ? -9.580 6.688 38.483 1.00 64.31 229 VAL A N 1
ATOM 1855 C CA . VAL A 1 229 ? -9.812 8.136 38.635 1.00 64.31 229 VAL A CA 1
ATOM 1856 C C . VAL A 1 229 ? -11.048 8.431 39.461 1.00 64.31 229 VAL A C 1
ATOM 1858 O O . VAL A 1 229 ? -11.055 9.352 40.271 1.00 64.31 229 VAL A O 1
ATOM 1861 N N . HIS A 1 230 ? -12.115 7.668 39.233 1.00 66.38 230 HIS A N 1
ATOM 1862 C CA . HIS A 1 230 ? -13.401 7.901 39.867 1.00 66.38 230 HIS A CA 1
ATOM 1863 C C . HIS A 1 230 ? -14.234 6.620 39.867 1.00 66.38 230 HIS A C 1
ATOM 1865 O O . HIS A 1 230 ? -14.319 5.944 38.841 1.00 66.38 230 HIS A O 1
ATOM 1871 N N . ARG A 1 231 ? -14.905 6.327 40.990 1.00 67.56 231 ARG A N 1
ATOM 1872 C CA . ARG A 1 231 ? -15.709 5.101 41.177 1.00 67.56 231 ARG A CA 1
ATOM 1873 C C . ARG A 1 231 ? -16.771 4.899 40.090 1.00 67.56 231 ARG A C 1
ATOM 1875 O O . ARG A 1 231 ? -16.994 3.772 39.674 1.00 67.56 231 ARG A O 1
ATOM 1882 N N . ASN A 1 232 ? -17.346 5.991 39.584 1.00 74.62 232 ASN A N 1
ATOM 1883 C CA . ASN A 1 232 ? -18.481 5.948 38.655 1.00 74.62 232 ASN A CA 1
ATOM 1884 C C . ASN A 1 232 ? -18.089 6.308 37.209 1.00 74.62 232 ASN A C 1
ATOM 1886 O O . ASN A 1 232 ? -18.924 6.794 36.453 1.00 74.62 232 ASN A O 1
ATOM 1890 N N . CYS A 1 233 ? -16.819 6.146 36.809 1.00 81.75 233 CYS A N 1
ATOM 1891 C CA . CYS A 1 233 ? -16.383 6.512 35.450 1.00 81.75 233 CYS A CA 1
ATOM 1892 C C . CYS A 1 233 ? -17.111 5.721 34.346 1.00 81.75 233 CYS A C 1
ATOM 1894 O O . CYS A 1 233 ? -17.226 6.217 33.235 1.00 81.75 233 CYS A O 1
ATOM 1896 N N . TYR A 1 234 ? -17.598 4.517 34.659 1.00 81.56 234 TYR A N 1
ATOM 1897 C CA . TYR A 1 234 ? -18.380 3.683 33.7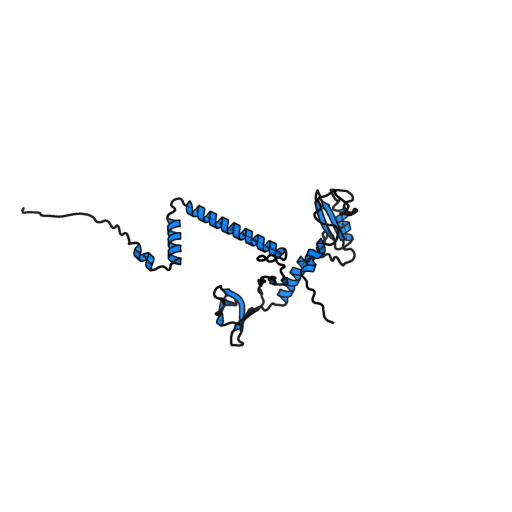42 1.00 81.56 234 TYR A CA 1
ATOM 1898 C C . TYR A 1 234 ? -19.855 4.090 33.628 1.00 81.56 234 TYR A C 1
ATOM 1900 O O . TYR A 1 234 ? -20.523 3.664 32.699 1.00 81.56 234 TYR A O 1
ATOM 1908 N N . GLU A 1 235 ? -20.366 4.872 34.580 1.00 80.00 235 GLU A N 1
ATOM 1909 C CA . GLU A 1 235 ? -21.803 5.162 34.728 1.00 80.00 235 GLU A CA 1
ATOM 1910 C C . GLU A 1 235 ? -22.150 6.615 34.387 1.00 80.00 235 GLU A C 1
ATOM 1912 O O . GLU A 1 235 ? -23.320 6.976 34.298 1.00 80.00 235 GLU A O 1
ATOM 1917 N N . ARG A 1 236 ? -21.136 7.471 34.233 1.00 78.50 236 ARG A N 1
ATOM 1918 C CA . ARG A 1 236 ? -21.292 8.898 33.956 1.00 78.50 236 ARG A CA 1
ATOM 1919 C C . ARG A 1 236 ? -20.907 9.187 32.513 1.00 78.50 236 ARG A C 1
ATOM 1921 O O . ARG A 1 236 ? -19.865 8.719 32.061 1.00 78.50 236 ARG A O 1
ATOM 1928 N N . ASP A 1 237 ? -21.685 10.033 31.843 1.00 77.06 237 ASP A N 1
ATOM 1929 C CA . ASP A 1 237 ? -21.319 10.517 30.515 1.00 77.06 237 ASP A CA 1
ATOM 1930 C C . ASP A 1 237 ? -19.969 11.260 30.562 1.00 77.06 237 ASP A C 1
ATOM 1932 O O . ASP A 1 237 ? -19.663 12.054 31.462 1.00 77.06 237 ASP A O 1
ATOM 1936 N N . CYS A 1 238 ? -19.117 10.943 29.591 1.00 77.44 238 CYS A N 1
ATOM 1937 C CA . CYS A 1 238 ? -17.785 11.501 29.470 1.00 77.44 238 CYS A CA 1
ATOM 1938 C C . CYS A 1 238 ? -17.818 12.978 29.055 1.00 77.44 238 CYS A C 1
ATOM 1940 O O . CYS A 1 238 ? -16.860 13.685 29.380 1.00 77.44 238 CYS A O 1
ATOM 1942 N N . SER A 1 239 ? -18.877 13.416 28.365 1.00 77.81 239 SER A N 1
ATOM 1943 C CA . SER A 1 239 ? -19.113 14.805 27.942 1.00 77.81 239 SER A CA 1
ATOM 1944 C C . SER A 1 239 ? -19.186 15.763 29.142 1.00 77.81 239 SER A C 1
ATOM 1946 O O . SER A 1 239 ? -18.522 16.797 29.164 1.00 77.81 239 SER A O 1
ATOM 1948 N N . ASP A 1 240 ? -19.875 15.339 30.200 1.00 80.81 240 ASP A N 1
ATOM 1949 C CA . ASP A 1 240 ? -20.158 16.134 31.398 1.00 80.81 240 ASP A CA 1
ATOM 1950 C C . ASP A 1 240 ? -19.104 15.976 32.510 1.00 80.81 240 ASP A C 1
ATOM 1952 O O . ASP A 1 240 ? -19.310 16.395 33.656 1.00 80.81 240 ASP A O 1
ATOM 1956 N N . CYS A 1 241 ? -17.978 15.311 32.233 1.00 80.75 241 CYS A N 1
ATOM 1957 C CA . CYS A 1 241 ? -16.995 14.912 33.241 1.00 80.75 241 CYS A CA 1
ATOM 1958 C C . CYS A 1 241 ? -15.597 15.470 32.942 1.00 80.75 241 CYS A C 1
ATOM 1960 O O . CYS A 1 241 ? -14.965 15.041 31.987 1.00 80.75 241 CYS A O 1
ATOM 1962 N N . ASN A 1 242 ? -15.048 16.318 33.821 1.00 83.50 242 ASN A N 1
ATOM 1963 C CA . ASN A 1 242 ? -13.722 16.948 33.655 1.00 83.50 242 ASN A CA 1
ATOM 1964 C C . ASN A 1 242 ? -12.614 16.332 34.535 1.00 83.50 242 ASN A C 1
ATOM 1966 O O . ASN A 1 242 ? -11.634 16.991 34.864 1.00 83.50 242 ASN A O 1
ATOM 1970 N N . LEU A 1 243 ? -12.778 15.075 34.961 1.00 82.75 243 LEU A N 1
ATOM 1971 C CA . LEU A 1 243 ? -11.882 14.430 35.934 1.00 82.75 243 LEU A CA 1
ATOM 1972 C C . LEU A 1 243 ? -10.639 13.767 35.314 1.00 82.75 243 LEU A C 1
ATOM 1974 O O . LEU A 1 243 ? -9.769 13.303 36.045 1.00 82.75 243 LEU A O 1
ATOM 1978 N N . CYS A 1 244 ? -10.548 13.697 33.986 1.00 84.25 244 CYS A N 1
ATOM 1979 C CA . CYS A 1 244 ? -9.418 13.112 33.265 1.00 84.25 244 CYS A CA 1
ATOM 1980 C C . CYS A 1 244 ? -9.062 13.939 32.027 1.00 84.25 244 CYS A C 1
ATOM 1982 O O . CYS A 1 244 ? -9.885 14.699 31.512 1.00 84.25 244 CYS A O 1
ATOM 1984 N N . VAL A 1 245 ? -7.842 13.754 31.520 1.00 82.00 245 VAL A N 1
ATOM 1985 C CA . VAL A 1 245 ? -7.415 14.337 30.245 1.00 82.00 245 VAL A CA 1
ATOM 1986 C C . VAL A 1 245 ? -8.161 13.636 29.109 1.00 82.00 245 VAL A C 1
ATOM 1988 O O . VAL A 1 245 ? -7.960 12.442 28.865 1.00 82.00 245 VAL A O 1
ATOM 1991 N N . LYS A 1 246 ? -9.032 14.380 28.421 1.00 81.56 246 LYS A N 1
ATOM 1992 C CA . LYS A 1 246 ? -9.828 13.878 27.297 1.00 81.56 246 LYS A CA 1
ATOM 1993 C C . LYS A 1 246 ? -8.971 13.738 26.047 1.00 81.56 246 LYS A C 1
ATOM 1995 O O . LYS A 1 246 ? -8.287 14.677 25.649 1.00 81.56 246 LYS A O 1
ATOM 2000 N N . ARG A 1 247 ? -9.034 12.564 25.424 1.00 72.62 247 ARG A N 1
ATOM 2001 C CA . ARG A 1 247 ? -8.431 12.281 24.112 1.00 72.62 247 ARG A CA 1
ATOM 2002 C C . ARG A 1 247 ? -9.472 12.227 23.000 1.00 72.62 247 ARG A C 1
ATOM 2004 O O . ARG A 1 247 ? -9.116 12.349 21.833 1.00 72.62 247 ARG A O 1
ATOM 2011 N N . TYR A 1 248 ? -10.735 12.016 23.355 1.00 69.88 248 TYR A N 1
ATOM 2012 C CA . TYR A 1 248 ? -11.815 11.740 22.421 1.00 69.88 248 TYR A CA 1
ATOM 2013 C C . TYR A 1 248 ? -13.017 12.643 22.717 1.00 69.88 248 TYR A C 1
ATOM 2015 O O . TYR A 1 248 ? -13.345 12.872 23.884 1.00 69.88 248 TYR A O 1
ATOM 2023 N N . SER A 1 249 ? -13.654 13.158 21.661 1.00 64.19 249 SER A N 1
ATOM 2024 C CA . SER A 1 249 ? -14.921 13.896 21.729 1.00 64.19 249 SER A CA 1
ATOM 2025 C C . SER A 1 249 ? -16.103 12.952 21.993 1.00 64.19 249 SER A C 1
ATOM 2027 O O . SER A 1 249 ? -15.989 11.733 21.833 1.00 64.19 249 SER A O 1
ATOM 2029 N N . SER A 1 250 ? -17.234 13.503 22.444 1.00 56.75 250 SER A N 1
ATOM 2030 C CA . SER A 1 250 ? -18.443 12.723 22.723 1.00 56.75 250 SER A CA 1
ATOM 2031 C C . SER A 1 250 ? -19.071 12.194 21.430 1.00 56.75 250 SER A C 1
ATOM 2033 O O . SER A 1 250 ? -19.460 12.971 20.567 1.00 56.75 250 SER A O 1
ATOM 2035 N N . GLU A 1 251 ? -19.166 10.865 21.371 1.00 54.22 251 GLU A N 1
ATOM 2036 C CA . GLU A 1 251 ? -20.007 10.029 20.506 1.00 54.22 251 GLU A CA 1
ATOM 2037 C C . GLU A 1 251 ? -19.815 10.134 18.972 1.00 54.22 251 GLU A C 1
ATOM 2039 O O . GLU A 1 251 ? -20.126 11.110 18.303 1.00 54.22 251 GLU A O 1
ATOM 2044 N N . ALA A 1 252 ? -19.372 9.015 18.391 1.00 50.59 252 ALA A N 1
ATOM 2045 C CA . ALA A 1 252 ? -19.487 8.628 16.977 1.00 50.59 252 ALA A CA 1
ATOM 2046 C C . ALA A 1 252 ? -18.533 9.217 15.917 1.00 50.59 252 ALA A C 1
ATOM 2048 O O . ALA A 1 252 ? -18.325 8.542 14.903 1.00 50.59 252 ALA A O 1
ATOM 2049 N N . GLU A 1 253 ? -17.885 10.368 16.110 1.00 44.59 253 GLU A N 1
ATOM 2050 C CA . GLU A 1 253 ? -16.971 10.897 15.072 1.00 44.59 253 GLU A CA 1
ATOM 2051 C C . GLU A 1 253 ? -15.745 9.987 14.850 1.00 44.59 253 GLU A C 1
ATOM 2053 O O . GLU A 1 253 ? -15.296 9.769 13.727 1.00 44.59 253 GLU A O 1
ATOM 2058 N N . GLY A 1 254 ? -15.254 9.355 15.918 1.00 46.59 254 GLY A N 1
ATOM 2059 C CA . GLY A 1 254 ? -14.019 8.570 15.889 1.00 46.59 254 GLY A CA 1
ATOM 2060 C C . GLY A 1 254 ? -14.136 7.098 15.477 1.00 46.59 254 GLY A C 1
ATOM 2061 O O . GLY A 1 254 ? -13.093 6.461 15.362 1.00 46.59 254 GLY A O 1
ATOM 2062 N N . ILE A 1 255 ? -15.339 6.528 15.316 1.00 49.22 255 ILE A N 1
ATOM 2063 C CA . ILE A 1 255 ? -15.509 5.149 14.797 1.00 49.22 255 ILE A CA 1
ATOM 2064 C C . ILE A 1 255 ? -15.629 5.163 13.269 1.00 49.22 255 ILE A C 1
ATOM 2066 O O . ILE A 1 255 ? -15.055 4.316 12.589 1.00 49.22 255 ILE A O 1
ATOM 2070 N N . ARG A 1 256 ? -16.341 6.151 12.708 1.00 43.91 256 ARG A N 1
ATOM 2071 C CA . ARG A 1 256 ? -16.590 6.238 11.259 1.00 43.91 256 ARG A CA 1
ATOM 2072 C C . ARG A 1 256 ? -15.358 6.659 10.452 1.00 43.91 256 ARG A C 1
ATOM 2074 O O . ARG A 1 256 ? -15.195 6.161 9.342 1.00 43.91 256 ARG A O 1
ATOM 2081 N N . MET A 1 257 ? -14.481 7.482 11.030 1.00 44.34 257 MET A N 1
ATOM 2082 C CA . MET A 1 257 ? -13.256 7.996 10.389 1.00 44.34 257 MET A CA 1
ATOM 2083 C C . MET A 1 257 ? -12.183 6.929 10.088 1.00 44.34 257 MET A C 1
ATOM 2085 O O . MET A 1 257 ? -11.209 7.230 9.409 1.00 44.34 257 MET A O 1
ATOM 2089 N N . LEU A 1 258 ? -12.312 5.695 10.594 1.00 44.78 258 LEU A N 1
ATOM 2090 C CA . LEU A 1 258 ? -11.331 4.626 10.338 1.00 44.78 258 LEU A CA 1
ATOM 2091 C C . LEU A 1 258 ? -11.738 3.665 9.214 1.00 44.78 258 LEU A C 1
ATOM 2093 O O . LEU A 1 258 ? -10.865 3.081 8.583 1.00 44.78 258 LEU A O 1
ATOM 2097 N N . ALA A 1 259 ? -13.037 3.496 8.953 1.00 41.62 259 ALA A N 1
ATOM 2098 C CA . ALA A 1 259 ? -13.528 2.431 8.072 1.00 41.62 259 ALA A CA 1
ATOM 2099 C C . ALA A 1 259 ? -14.359 2.929 6.878 1.00 41.62 259 ALA A C 1
ATOM 2101 O O . ALA A 1 259 ? -14.368 2.287 5.829 1.00 41.62 259 ALA A O 1
ATOM 2102 N N . LYS A 1 260 ? -15.066 4.062 7.001 1.00 36.38 260 LYS A N 1
ATOM 2103 C CA . LYS A 1 260 ? -16.043 4.482 5.980 1.00 36.38 260 LYS A CA 1
ATOM 2104 C C . LYS A 1 260 ? -15.418 5.197 4.780 1.00 36.38 260 LYS A C 1
ATOM 2106 O O . LYS A 1 260 ? -15.954 5.089 3.681 1.00 36.38 260 LYS A O 1
ATOM 2111 N N . ASP A 1 261 ? -14.276 5.851 4.972 1.00 38.44 261 ASP A N 1
ATOM 2112 C CA . ASP A 1 261 ? -13.615 6.640 3.922 1.00 38.44 261 ASP A CA 1
ATOM 2113 C C . ASP A 1 261 ? -12.844 5.778 2.902 1.00 38.44 261 ASP A C 1
ATOM 2115 O O . ASP A 1 261 ? -12.434 6.273 1.855 1.00 38.44 261 ASP A O 1
ATOM 2119 N N . PHE A 1 262 ? -12.700 4.470 3.157 1.00 43.94 262 PHE A N 1
ATOM 2120 C CA . PHE A 1 262 ? -11.955 3.541 2.294 1.00 43.94 262 PHE A CA 1
ATOM 2121 C C . PHE A 1 262 ? -12.828 2.698 1.355 1.00 43.94 262 PHE A C 1
ATOM 2123 O O . PHE A 1 262 ? -12.298 1.952 0.534 1.00 43.94 262 PHE A O 1
ATOM 2130 N N . LEU A 1 263 ? -14.160 2.798 1.438 1.00 41.06 263 LEU A N 1
ATOM 2131 C CA . LEU A 1 263 ? -15.065 2.016 0.594 1.00 41.06 263 LEU A CA 1
ATOM 2132 C C . LEU A 1 263 ? -16.113 2.906 -0.079 1.00 41.06 263 LEU A C 1
ATOM 2134 O O . LEU A 1 263 ? -17.194 3.157 0.454 1.00 41.06 263 LEU A O 1
ATOM 2138 N N . SER A 1 264 ? -15.854 3.259 -1.342 1.00 36.88 264 SER A N 1
ATOM 2139 C CA . SER A 1 264 ? -16.935 3.426 -2.318 1.00 36.88 264 SER A CA 1
ATOM 2140 C C . SER A 1 264 ? -17.637 2.069 -2.452 1.00 36.88 264 SER A C 1
ATOM 2142 O O . SER A 1 264 ? -17.243 1.227 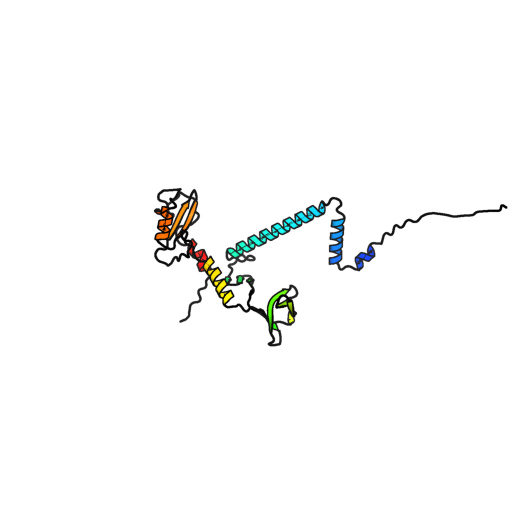-3.263 1.00 36.88 264 SER A O 1
ATOM 2144 N N . MET A 1 265 ? -18.663 1.819 -1.634 1.00 38.59 265 MET A N 1
ATOM 2145 C CA . MET A 1 265 ? -19.482 0.621 -1.781 1.00 38.59 265 MET A CA 1
ATOM 2146 C C . MET A 1 265 ? -20.120 0.629 -3.171 1.00 38.59 265 MET A C 1
ATOM 2148 O O . MET A 1 265 ? -20.953 1.480 -3.493 1.00 38.59 265 MET A O 1
ATOM 2152 N N . ARG A 1 266 ? -19.727 -0.337 -4.005 1.00 33.50 266 ARG A N 1
ATOM 2153 C CA . ARG A 1 266 ? -20.357 -0.615 -5.296 1.00 33.50 266 ARG A CA 1
ATOM 2154 C C . ARG A 1 266 ? -21.848 -0.858 -5.032 1.00 33.50 266 ARG A C 1
ATOM 2156 O O . ARG A 1 266 ? -22.215 -1.882 -4.456 1.00 33.50 266 ARG A O 1
ATOM 2163 N N . LYS A 1 267 ? -22.719 0.080 -5.425 1.00 33.97 267 LYS A N 1
ATOM 2164 C CA . LYS A 1 267 ? -24.168 -0.163 -5.446 1.00 33.97 267 LYS A CA 1
ATOM 2165 C C . LYS A 1 267 ? -24.399 -1.376 -6.346 1.00 33.97 267 LYS A C 1
ATOM 2167 O O . LYS A 1 267 ? -24.141 -1.299 -7.545 1.00 33.97 267 LYS A O 1
ATOM 2172 N N . LYS A 1 268 ? -24.863 -2.494 -5.782 1.00 34.28 268 LYS A N 1
ATOM 2173 C CA . LYS A 1 268 ? -25.419 -3.584 -6.589 1.00 34.28 268 LYS A CA 1
ATOM 2174 C C . LYS A 1 268 ? -26.630 -3.003 -7.319 1.00 34.28 268 LYS A C 1
ATOM 2176 O O . LYS A 1 268 ? -27.631 -2.686 -6.678 1.00 34.28 268 LYS A O 1
ATOM 2181 N N . SER A 1 269 ? -26.508 -2.798 -8.630 1.00 34.84 269 SER A N 1
ATOM 2182 C CA . SER A 1 269 ? -27.685 -2.586 -9.467 1.00 34.84 269 SER A CA 1
ATOM 2183 C C . SER A 1 269 ? -28.546 -3.834 -9.338 1.00 34.84 269 SER A C 1
ATOM 2185 O O . SER A 1 269 ? -28.030 -4.945 -9.474 1.00 34.84 269 SER A O 1
ATOM 2187 N N . LYS A 1 270 ? -29.820 -3.634 -9.004 1.00 33.78 270 LYS A N 1
ATOM 2188 C CA . LYS A 1 270 ? -30.848 -4.632 -9.287 1.00 33.78 270 LYS A CA 1
ATOM 2189 C C . LYS A 1 270 ? -30.999 -4.791 -10.795 1.00 33.78 270 LYS A C 1
ATOM 2191 O O . LYS A 1 270 ? -30.647 -3.819 -11.511 1.00 33.78 270 LYS A O 1
#

Radius of gyration: 35.43 Å; chains: 1; bounding box: 138×37×75 Å

Secondary structure (DSSP, 8-state):
---------------------GGGGGGTS-HHHHHHHHHHHHHHT-TTSHHHHHHHHHHHHHHHHHHHHHHHHHHHHHTTB-TTT-PBEEE-SSEEEETTT--EEE---SSS-EEEEETTSS-EEEESEEEE-TTSPEEEEETTEEEEEE-GGGEEEEEE---HHHHHHHHHHHHHHHSEEPTTT-SEE-TTSTT-EEEEEEETTEEEEEEESSHHHHHHHHHHS--SS-TTTTTS-STT--SSB--S-SSSHHHHHHHGGG--------

Sequence (270 aa):
MAWLFDRWKKPREAGLGEETPEPLRSKLLQEEQQENLQLDIFVLEDEDGSREQRLARVAEKEVQSAAEDSIKKLHVIKMGRCPVCGAHLSQHLFASICETCGWHDYEVPRTGPVRVHLRHNDRVVEGDRCYIVKTGACLVIRDDVVVARLPREAYDYVEYVWTEDEIDQRHKQVVDRMQISCGWCGDPADPDKDGFHMVHVAFGGVQERYCFCSDDCYEAFRKMYPARVHRNCYERDCSDCNLCVKRYSSEAEGIRMLAKDFLSMRKKSK

Foldseek 3Di:
DDDDDDDDDDDDDDDDPDDDDDPVVVPPDDPVRVVVVVVVVVCVPPPPCPVVVVVVVVVVVVVVVVVVLVVVQVVLVVLQAHSPPRHGWQDDLFKTADPPPGDIDGDAAQAFKKWWQWDPDRDTDIANDWDQDPQRWIFGHHPNDGPDIGHNNTTDDMDGGHDPVNVVVSVVVVVVQLFAAAPQPRHGADPVDPQWDWAWAAAPQATDIGIHNHVVRVVVCCVVDQGPQDNCRRPDQPQPDPSHDYPDDPDDPVSCSRHVVNDPDDPPDD

pLDDT: mean 75.51, std 17.91, range [29.2, 95.69]